Protein 2ZO4 (pdb70)

Sequence (301 aa):
ALLPGLYLLPVPIPYPLKTVNLYLLQGAGEVALVDTALGTRAARGALELHLAELGLCFQDVKTILLTHHHPDHYGLSGFFEGLGARVFLHEEEFARGHRFWREPEAFAEASWRLFLDHGTPEETVEKTRERVHPPQNPLPLRDGEALEVAGKRLRVLWTPGHADGHAAFYLEEEGVLLAGDALLEKVSPNVGLWAYTRENPLKDFLRSLDRLADLGARVAYAGHFGPIADVRQRAEELKAHHQARLEALLALLDGPKTAWELSLHLFPRRFAFAETLAHLEYLREEGAVGRGGPPYRYFRR

Foldseek 3Di:
DVDVQKDWQWFADPDPLGIWTKIWGAAPQAIAIEFDAWADPRRVVSVQVVQVVVPHGLLRHAEYEYQALPRGGQHCVQVSVVSHHAAAFAPQCVQFSLCCLVPVPPCPVVQVVVCVLLPNDDDPVVVSSVTHRHHDDHDHDDAQDWDCGRNFIWGWHQQFFLHRRGTWTARLVQLEIAREQLFDDPDHRFRFDGSRGDQQSNVSSLVSLVVQLPSSRQKYDYTGDDIGRRSNVRSVVVNVVLVVLLVVLQVVQPDWHGLQVSLCVSPCHSSSSRRSVSSQSNCVVVVQWDWDDRSTTIHGD

Secondary structure (DSSP, 8-state):
--BTTEEEEEEE-SSTT-EEEEEEEEETTEEEEE----SSHHHHHHHHHHHHHTT--GGG--EEEES--SHHHHTTHHHHHHTTPEEEEEGGGTTTHHHHHH-TTTSHHHHHHHHHHTT----HHHHHHTT----SSPEEE-TT-EEEETTEEEEEEE--SSSTT-EEEEETTTTEEEEETS--SSSPPP----TTS-S-HHHHHHHHHHHHHTS--SEEEESSSS-BS-HHHHHHHHHHHHHHHHHHHHHH-SS-B-HHHHHHHH---HHHHHHHHHHHHHHHHTTSEEEETTTTEEEE-

Radius of gyration: 19.29 Å; Cα contacts (8 Å, |Δi|>4): 653; chains: 1; bounding box: 34×42×62 Å

Nearest PDB structures (foldseek):
  2zo4-assembly1_A  TM=1.003E+00  e=1.487E-66  Thermus thermophilus HB8
  5u8o-assembly1_B  TM=8.606E-01  e=2.032E-25  Burkholderia multivorans ATCC 17616
  5i0p-assembly2_B  TM=8.557E-01  e=6.310E-25  Burkholderia ambifaria MC40-6
  5i0p-assembly1_A  TM=8.520E-01  e=9.025E-25  Burkholderia ambifaria MC40-6
  7tza-assembly1_A  TM=6.464E-01  e=2.482E-14  Pseudomonas aeruginosa UCBPP-PA14

InterPro domains:
  IPR001279 Metallo-beta-lactamase [PF00753] (21-233)
  IPR001279 Metallo-beta-lactamase [SM00849] (21-233)
  IPR036388 Winged helix-like DNA-binding domain superfamily [G3DSA:1.10.10.10] (262-317)
  IPR036866 Ribonuclease Z/Hydroxyacylglutathione hydrolase-like [G3DSA:3.60.15.10] (1-261)
  IPR036866 Ribonuclease Z/Hydroxyacylglutathione hydrolase-like [SSF56281] (4-307)
  IPR048933 Metallo-beta-lactamase-like, C-terminal domain [PF21221] (255-307)
  IPR050662 Secondary metabolite biosynthesis-associated thioesterase [PTHR23131] (9-307)

Solvent-accessible surface area: 12965 Å² total; per-residue (Å²): 102,50,40,118,14,0,56,74,3,53,0,62,8,68,40,119,43,144,55,0,11,0,9,0,0,64,24,90,88,83,16,0,0,2,3,0,0,0,16,28,94,68,0,67,26,21,0,96,132,46,0,60,151,49,63,22,73,27,99,58,3,114,29,0,0,0,1,0,3,30,22,14,0,0,0,0,0,12,51,0,30,68,61,48,7,152,1,35,0,3,76,44,0,58,73,68,0,15,95,26,21,93,82,76,91,37,33,30,80,52,15,115,45,41,42,59,52,3,29,38,85,226,144,108,47,60,48,13,56,82,52,11,66,30,0,103,116,13,75,76,1,164,62,36,55,34,21,117,8,3,68,28,132,0,64,0,6,68,1,13,5,14,6,5,0,0,0,0,0,16,0,88,173,63,4,6,0,1,0,4,4,2,0,8,76,62,78,20,3,30,0,2,24,56,33,20,22,63,98,23,2,0,117,24,2,16,180,7,0,52,83,1,4,100,46,59,18,191,28,0,28,1,1,9,91,22,85,8,87,74,2,125,102,33,0,86,75,0,44,64,70,0,94,56,26,5,112,46,0,46,68,35,4,115,24,79,40,14,0,60,59,2,4,98,116,14,67,159,93,47,99,20,3,0,5,0,1,0,0,0,28,30,5,86,113,107,34,35,0,3,80,35,60,81,100,40,107,0,72,114,181

CATH classification: 3.60.15.10 (+1 more: 1.10.10.10)

B-factor: mean 17.94, std 6.84, range [5.62, 58.19]

Structure (mmCIF, N/CA/C/O backbone):
data_2ZO4
#
_entry.id   2ZO4
#
_cell.length_a   55.286
_cell.length_b   62.885
_cell.length_c   87.425
_cell.angle_alpha   90.00
_cell.angle_beta   90.00
_cell.angle_gamma   90.00
#
_symmetry.space_group_name_H-M   'P 21 21 21'
#
loop_
_entity.id
_entity.type
_entity.pdbx_description
1 polymer 'Metallo-beta-lactamase family protein'
2 non-polymer 'ZINC ION'
3 water water
#
loop_
_atom_site.group_PDB
_atom_site.id
_atom_site.type_symbol
_atom_site.label_atom_id
_atom_site.label_alt_id
_atom_site.label_comp_id
_atom_site.label_asym_id
_atom_site.label_entity_id
_atom_site.label_seq_id
_atom_site.pdbx_PDB_ins_code
_atom_site.Cartn_x
_atom_site.Cartn_y
_atom_site.Cartn_z
_atom_site.occupancy
_atom_site.B_iso_or_equiv
_atom_site.auth_seq_id
_atom_site.auth_comp_id
_atom_site.auth_asym_id
_atom_site.auth_atom_id
_atom_site.pdbx_PDB_model_num
ATOM 1 N N . ALA A 1 3 ? -35.818 15.074 -20.103 1.00 19.42 3 ALA A N 1
ATOM 2 C CA . ALA A 1 3 ? -34.389 15.072 -20.534 1.00 19.26 3 ALA A CA 1
ATOM 3 C C . ALA A 1 3 ? -33.529 16.014 -19.689 1.00 19.21 3 ALA A C 1
ATOM 4 O O . ALA A 1 3 ? -33.655 17.239 -19.775 1.00 19.38 3 ALA A O 1
ATOM 6 N N . LEU A 1 4 ? -32.656 15.427 -18.873 1.00 18.61 4 LEU A N 1
ATOM 7 C CA . LEU A 1 4 ? -31.750 16.183 -18.012 1.00 18.11 4 LEU A CA 1
ATOM 8 C C . LEU A 1 4 ? -30.606 16.769 -18.836 1.00 17.81 4 LEU A C 1
ATOM 9 O O . LEU A 1 4 ? -30.156 17.890 -18.592 1.00 17.68 4 LEU A O 1
ATOM 14 N N . LEU A 1 5 ? -30.139 15.978 -19.797 1.00 17.33 5 LEU A N 1
ATOM 15 C CA . LEU A 1 5 ? -29.247 16.419 -20.862 1.00 17.21 5 LEU A CA 1
ATOM 16 C C . LEU A 1 5 ? -29.762 15.691 -22.099 1.00 17.11 5 LEU A C 1
ATOM 17 O O . LEU A 1 5 ? -30.505 14.718 -21.957 1.00 17.49 5 LEU A O 1
ATOM 22 N N . PRO A 1 6 ? -29.386 16.146 -23.313 1.00 17.13 6 PRO A N 1
ATOM 23 C CA . PRO A 1 6 ? -29.784 15.343 -24.471 1.00 16.89 6 PRO A CA 1
ATOM 24 C C . PRO A 1 6 ? -29.256 13.918 -24.323 1.00 16.82 6 PRO A C 1
ATOM 25 O O . PRO A 1 6 ? -28.062 13.722 -24.090 1.00 16.84 6 PRO A O 1
ATOM 29 N N . GLY A 1 7 ? -30.151 12.939 -24.418 1.00 16.73 7 GLY A N 1
ATOM 30 C CA . GLY A 1 7 ? -29.781 11.536 -24.247 1.00 16.50 7 GLY A CA 1
ATOM 31 C C . GLY A 1 7 ? -29.535 11.099 -22.810 1.00 16.39 7 GLY A C 1
ATOM 32 O O . GLY A 1 7 ? -28.896 10.073 -22.582 1.00 16.39 7 GLY A O 1
ATOM 33 N N . LEU A 1 8 ? -30.028 11.877 -21.845 1.00 16.28 8 LEU A N 1
ATOM 34 C CA . LEU A 1 8 ? -30.007 11.493 -20.429 1.00 16.12 8 LEU A CA 1
ATOM 35 C C . LEU A 1 8 ? -31.363 11.784 -19.791 1.00 16.16 8 LEU A C 1
ATOM 36 O O . LEU A 1 8 ? -31.786 12.941 -19.724 1.00 16.12 8 LEU A O 1
ATOM 41 N N . TYR A 1 9 ? -32.029 10.730 -19.319 1.00 16.06 9 TYR A N 1
ATOM 42 C CA . TYR A 1 9 ? -33.404 10.823 -18.820 1.00 16.10 9 TYR A CA 1
ATOM 43 C C . TYR A 1 9 ? -33.553 10.291 -17.398 1.00 16.14 9 TYR A C 1
ATOM 44 O O . TYR A 1 9 ? -32.969 9.265 -17.047 1.00 16.03 9 TYR A O 1
ATOM 53 N N . LEU A 1 10 ? -34.347 10.995 -16.594 1.00 16.18 10 LEU A N 1
ATOM 54 C CA . LEU A 1 10 ? -34.730 10.535 -15.262 1.00 16.36 10 LEU A CA 1
ATOM 55 C C . LEU A 1 10 ? -35.908 9.561 -15.352 1.00 16.36 10 LEU A C 1
ATOM 56 O O . LEU A 1 10 ? -36.938 9.877 -15.952 1.00 16.22 10 LEU A O 1
ATOM 61 N N . LEU A 1 11 ? -35.741 8.384 -14.749 1.00 16.21 11 LEU A N 1
ATOM 62 C CA . LEU A 1 11 ? -36.759 7.328 -14.754 1.00 16.24 11 LEU A CA 1
ATOM 63 C C . LEU A 1 11 ? -37.151 6.944 -13.322 1.00 16.34 11 LEU A C 1
ATOM 64 O O . LEU A 1 11 ? -36.513 6.076 -12.715 1.00 16.33 11 LEU A O 1
ATOM 69 N N . PRO A 1 12 ? -38.182 7.610 -12.765 1.00 16.37 12 PRO A N 1
ATOM 70 C CA . PRO A 1 12 ? -38.671 7.287 -11.422 1.00 16.50 12 PRO A CA 1
ATOM 71 C C . PRO A 1 12 ? -39.476 5.983 -11.400 1.00 16.69 12 PRO A C 1
ATOM 72 O O . PRO A 1 12 ? -40.396 5.809 -12.195 1.00 16.42 12 PRO A O 1
ATOM 76 N N . VAL A 1 13 ? -39.119 5.076 -10.497 1.00 17.03 13 VAL A N 1
ATOM 77 C CA . VAL A 1 13 ? -39.745 3.753 -10.432 1.00 17.61 13 VAL A CA 1
ATOM 78 C C . VAL A 1 13 ? -40.207 3.452 -9.003 1.00 18.00 13 VAL A C 1
ATOM 79 O O . VAL A 1 13 ? -39.443 3.654 -8.060 1.00 18.02 13 VAL A O 1
ATOM 83 N N . PRO A 1 14 ? -41.465 2.983 -8.834 1.00 18.68 14 PRO A N 1
ATOM 84 C CA . PRO A 1 14 ? -41.981 2.642 -7.499 1.00 19.01 14 PRO A CA 1
ATOM 85 C C . PRO A 1 14 ? -41.288 1.428 -6.882 1.00 19.33 14 PRO A C 1
ATOM 86 O O . PRO A 1 14 ? -41.008 0.452 -7.574 1.00 19.03 14 PRO A O 1
ATOM 90 N N . ILE A 1 15 ? -41.008 1.515 -5.584 1.00 19.87 15 ILE A N 1
ATOM 91 C CA . ILE A 1 15 ? -40.355 0.437 -4.839 1.00 20.61 15 ILE A CA 1
ATOM 92 C C . ILE A 1 15 ? -41.095 0.154 -3.523 1.00 21.37 15 ILE A C 1
ATOM 93 O O . ILE A 1 15 ? -41.598 1.081 -2.880 1.00 21.50 15 ILE A O 1
ATOM 98 N N . PRO A 1 16 ? -41.174 -1.130 -3.124 1.00 22.16 16 PRO A N 1
ATOM 99 C CA . PRO A 1 16 ? -41.939 -1.504 -1.933 1.00 22.74 16 PRO A CA 1
ATOM 100 C C . PRO A 1 16 ? -41.182 -1.263 -0.620 1.00 23.30 16 PRO A C 1
ATOM 101 O O . PRO A 1 16 ? -41.260 -2.084 0.299 1.00 23.74 16 PRO A O 1
ATOM 105 N N . TYR A 1 17 ? -40.471 -0.138 -0.543 1.00 23.60 17 TYR A N 1
ATOM 106 C CA . TYR A 1 17 ? -39.681 0.233 0.632 1.00 23.95 17 TYR A CA 1
ATOM 107 C C . TYR A 1 17 ? -39.993 1.676 1.046 1.00 23.74 17 TYR A C 1
ATOM 108 O O . TYR A 1 17 ? -40.510 2.446 0.235 1.00 23.80 17 TYR A O 1
ATOM 117 N N . PRO A 1 18 ? -39.715 2.038 2.318 1.00 23.65 18 PRO A N 1
ATOM 118 C CA . PRO A 1 18 ? -40.029 3.383 2.837 1.00 23.44 18 PRO A CA 1
ATOM 119 C C . PRO A 1 18 ? -39.582 4.562 1.957 1.00 23.20 18 PRO A C 1
ATOM 120 O O . PRO A 1 18 ? -40.187 5.631 2.030 1.00 23.13 18 PRO A O 1
ATOM 124 N N . LEU A 1 19 ? -38.548 4.370 1.135 1.00 22.96 19 LEU A N 1
ATOM 125 C CA . LEU A 1 19 ? -38.108 5.405 0.186 1.00 22.71 19 LEU A CA 1
ATOM 126 C C . LEU A 1 19 ? -39.126 5.629 -0.941 1.00 22.42 19 LEU A C 1
ATOM 127 O O . LEU A 1 19 ? -39.167 6.707 -1.539 1.00 22.48 19 LEU A O 1
ATOM 129 N N . LYS A 1 20 ? -39.918 4.591 -1.226 1.00 21.96 20 LYS A N 1
ATOM 130 C CA . LYS A 1 20 ? -41.090 4.635 -2.128 1.00 21.47 20 LYS A CA 1
ATOM 131 C C . LYS A 1 20 ? -40.789 4.715 -3.624 1.00 20.76 20 LYS A C 1
ATOM 132 O O . LYS A 1 20 ? -41.515 4.131 -4.437 1.00 20.82 20 LYS A O 1
ATOM 138 N N . THR A 1 21 ? -39.730 5.441 -3.981 1.00 19.69 21 THR A N 1
ATOM 139 C CA . THR A 1 21 ? -39.369 5.664 -5.379 1.00 18.55 21 THR A CA 1
ATOM 140 C C . THR A 1 21 ? -37.854 5.661 -5.562 1.00 17.53 21 THR A C 1
ATOM 141 O O . THR A 1 21 ? -37.125 6.329 -4.824 1.00 17.41 21 THR A O 1
ATOM 145 N N . VAL A 1 22 ? -37.394 4.900 -6.551 1.00 16.42 22 VAL A N 1
ATOM 146 C CA . VAL A 1 22 ? -35.992 4.909 -6.947 1.00 15.25 22 VAL A CA 1
ATOM 147 C C . VAL A 1 22 ? -35.838 5.658 -8.271 1.00 14.49 22 VAL A C 1
ATOM 148 O O . VAL A 1 22 ? -36.708 5.577 -9.142 1.00 14.33 22 VAL A O 1
ATOM 152 N N . ASN A 1 23 ? -34.741 6.404 -8.393 1.00 13.53 23 ASN A N 1
ATOM 153 C CA . ASN A 1 23 ? -34.400 7.113 -9.624 1.00 12.55 23 ASN A CA 1
ATOM 154 C C . ASN A 1 23 ? -33.376 6.350 -10.455 1.00 12.34 23 ASN A C 1
ATOM 155 O O . ASN A 1 23 ? -32.225 6.165 -10.033 1.00 12.03 23 ASN A O 1
ATOM 160 N N . LEU A 1 24 ? -33.808 5.907 -11.629 1.00 11.89 24 LEU A N 1
ATOM 161 C CA . LEU A 1 24 ? -32.921 5.304 -12.614 1.00 11.69 24 LEU A CA 1
ATOM 162 C C . LEU A 1 24 ? -32.592 6.348 -13.671 1.00 11.66 24 LEU A C 1
ATOM 163 O O . LEU A 1 24 ? -33.327 7.329 -13.835 1.00 11.37 24 LEU A O 1
ATOM 168 N N . TYR A 1 25 ? -31.488 6.141 -14.381 1.00 11.62 25 TYR A N 1
ATOM 169 C CA . TYR A 1 25 ? -31.055 7.082 -15.410 1.00 11.76 25 TYR A CA 1
ATOM 170 C C . TYR A 1 25 ? -30.743 6.364 -16.717 1.00 12.16 25 TYR A C 1
ATOM 171 O O . TYR A 1 25 ? -29.903 5.462 -16.758 1.00 12.22 25 TYR A O 1
ATOM 180 N N . LEU A 1 26 ? -31.452 6.764 -17.770 1.00 12.55 26 LEU A N 1
ATOM 181 C CA . LEU A 1 26 ? -31.325 6.169 -19.097 1.00 12.80 26 LEU A CA 1
ATOM 182 C C . LEU A 1 26 ? -30.417 7.041 -19.964 1.00 13.23 26 LEU A C 1
ATOM 183 O O . LEU A 1 26 ? -30.633 8.251 -20.089 1.00 13.24 26 LEU A O 1
ATOM 188 N N . LEU A 1 27 ? -29.394 6.419 -20.540 1.00 13.49 27 LEU A N 1
ATOM 189 C CA . LEU A 1 27 ? -28.492 7.102 -21.461 1.00 14.29 27 LEU A CA 1
ATOM 190 C C . LEU A 1 27 ? -28.666 6.523 -22.854 1.00 14.47 27 LEU A C 1
ATOM 191 O O . LEU A 1 27 ? -28.566 5.316 -23.042 1.00 14.77 27 LEU A O 1
ATOM 196 N N . GLN A 1 28 ? -28.951 7.388 -23.821 1.00 14.88 28 GLN A N 1
ATOM 197 C CA . GLN A 1 28 ? -29.077 6.975 -25.217 1.00 15.44 28 GLN A CA 1
ATOM 198 C C . GLN A 1 28 ? -28.226 7.888 -26.102 1.00 15.82 28 GLN A C 1
ATOM 199 O O . GLN A 1 28 ? -28.218 9.101 -25.922 1.00 15.97 28 GLN A O 1
ATOM 205 N N . GLY A 1 29 ? -27.510 7.295 -27.049 1.00 16.34 29 GLY A N 1
ATOM 206 C CA . GLY A 1 29 ? -26.665 8.051 -27.966 1.00 17.16 29 GLY A CA 1
ATOM 207 C C . GLY A 1 29 ? -25.627 7.169 -28.627 1.00 17.65 29 GLY A C 1
ATOM 208 O O . GLY A 1 29 ? -25.287 6.102 -28.107 1.00 17.62 29 GLY A O 1
ATOM 209 N N . ALA A 1 30 ? -25.129 7.621 -29.778 1.00 18.13 30 ALA A N 1
ATOM 210 C CA . ALA A 1 30 ? -24.130 6.893 -30.566 1.00 18.59 30 ALA A CA 1
ATOM 211 C C . ALA A 1 30 ? -24.530 5.437 -30.833 1.00 18.78 30 ALA A C 1
ATOM 212 O O . ALA A 1 30 ? -23.676 4.556 -30.922 1.00 19.03 30 ALA A O 1
ATOM 214 N N . GLY A 1 31 ? -25.833 5.200 -30.957 1.00 18.99 31 GLY A N 1
ATOM 215 C CA . GLY A 1 31 ? -26.363 3.868 -31.236 1.00 19.37 31 GLY A CA 1
ATOM 216 C C . GLY A 1 31 ? -26.443 2.958 -30.022 1.00 19.52 31 GLY A C 1
ATOM 217 O O . GLY A 1 31 ? -26.835 1.793 -30.144 1.00 19.60 31 GLY A O 1
ATOM 218 N N . GLU A 1 32 ? -26.082 3.493 -28.854 1.00 19.29 32 GLU A N 1
ATOM 219 C CA . GLU A 1 32 ? -26.054 2.731 -27.604 1.00 19.24 32 GLU A CA 1
ATOM 220 C C . GLU A 1 32 ? -27.162 3.159 -26.655 1.00 18.13 32 GLU A C 1
ATOM 221 O O . GLU A 1 32 ? -27.565 4.325 -26.645 1.00 17.94 32 GLU A O 1
ATOM 227 N N . VAL A 1 33 ? -27.639 2.205 -25.856 1.00 16.97 33 VAL A N 1
ATOM 228 C CA . VAL A 1 33 ? -28.572 2.474 -24.767 1.00 15.94 33 VAL A CA 1
ATOM 229 C C . VAL A 1 33 ? -28.038 1.842 -23.474 1.00 15.38 33 VAL A C 1
ATOM 230 O O . VAL A 1 33 ? -27.653 0.665 -23.455 1.00 15.12 33 VAL A O 1
ATOM 234 N N . ALA A 1 34 ? -28.024 2.629 -22.403 1.00 14.46 34 ALA A N 1
ATOM 235 C CA . ALA A 1 34 ? -27.549 2.166 -21.104 1.00 14.03 34 ALA A CA 1
ATOM 236 C C . ALA A 1 34 ? -28.478 2.601 -19.984 1.00 13.48 34 ALA A C 1
ATOM 237 O O . ALA A 1 34 ? -29.104 3.655 -20.064 1.00 13.59 34 ALA A O 1
ATOM 239 N N . LEU A 1 35 ? -28.563 1.775 -18.947 1.00 13.12 35 LEU A N 1
ATOM 240 C CA . LEU A 1 35 ? -29.271 2.135 -17.724 1.00 12.72 35 LEU A CA 1
ATOM 241 C C . LEU A 1 35 ? -28.323 2.251 -16.537 1.00 12.28 35 LEU A C 1
ATOM 242 O O . LEU A 1 35 ? -27.474 1.380 -16.321 1.00 12.08 35 LEU A O 1
ATOM 247 N N . VAL A 1 36 ? -28.470 3.341 -15.787 1.00 11.47 36 VAL A N 1
ATOM 248 C CA . VAL A 1 36 ? -27.846 3.472 -14.481 1.00 11.25 36 VAL A CA 1
ATOM 249 C C . VAL A 1 36 ? -28.893 3.023 -13.458 1.00 11.09 36 VAL A C 1
ATOM 250 O O . VAL A 1 36 ? -29.913 3.696 -13.269 1.00 10.32 36 VAL A O 1
ATOM 254 N N . ASP A 1 37 ? -28.631 1.871 -12.833 1.00 11.02 37 ASP A N 1
ATOM 255 C CA . ASP A 1 37 ? -29.548 1.201 -11.892 1.00 11.17 37 ASP A CA 1
ATOM 256 C C . ASP A 1 37 ? -30.806 0.634 -12.576 1.00 11.38 37 ASP A C 1
ATOM 257 O O . ASP A 1 37 ? -31.129 1.015 -13.704 1.00 11.10 37 ASP A O 1
ATOM 262 N N . THR A 1 38 ? -31.490 -0.296 -11.905 1.00 11.40 38 THR A N 1
ATOM 263 C CA . THR A 1 38 ? -32.451 -1.177 -12.589 1.00 11.84 38 THR A CA 1
ATOM 264 C C . THR A 1 38 ? -33.762 -1.455 -11.852 1.00 12.24 38 THR A C 1
ATOM 265 O O . THR A 1 38 ? -34.585 -2.223 -12.349 1.00 12.59 38 THR A O 1
ATOM 269 N N . ALA A 1 39 ? -33.956 -0.843 -10.685 1.00 12.57 39 ALA A N 1
ATOM 270 C CA . ALA A 1 39 ? -35.065 -1.195 -9.789 1.00 13.06 39 ALA A CA 1
ATOM 271 C C . ALA A 1 39 ? -35.042 -2.689 -9.443 1.00 13.45 39 ALA A C 1
ATOM 272 O O . ALA A 1 39 ? -33.968 -3.268 -9.263 1.00 13.38 39 ALA A O 1
ATOM 274 N N . LEU A 1 40 ? -36.213 -3.316 -9.364 1.00 13.80 40 LEU A N 1
ATOM 275 C CA . LEU A 1 40 ? -36.308 -4.703 -8.890 1.00 14.35 40 LEU A CA 1
ATOM 276 C C . LEU A 1 40 ? -37.561 -5.413 -9.404 1.00 14.69 40 LEU A C 1
ATOM 277 O O . LEU A 1 40 ? -38.432 -4.791 -10.017 1.00 14.62 40 LEU A O 1
ATOM 282 N N . GLY A 1 41 ? -37.639 -6.716 -9.133 1.00 15.19 41 GLY A N 1
ATOM 283 C CA . GLY A 1 41 ? -38.666 -7.579 -9.708 1.00 15.68 41 GLY A CA 1
ATOM 284 C C . GLY A 1 41 ? -39.990 -7.578 -8.977 1.00 16.14 41 GLY A C 1
ATOM 285 O O . GLY A 1 41 ? -40.332 -8.544 -8.297 1.00 16.47 41 GLY A O 1
ATOM 286 N N . THR A 1 42 ? -40.725 -6.479 -9.099 1.00 16.58 42 THR A N 1
ATOM 287 C CA . THR A 1 42 ? -42.137 -6.451 -8.732 1.00 16.89 42 THR A CA 1
ATOM 288 C C . THR A 1 42 ? -42.892 -6.136 -10.009 1.00 17.09 42 THR A C 1
ATOM 289 O O . THR A 1 42 ? -42.302 -5.616 -10.955 1.00 17.14 42 THR A O 1
ATOM 293 N N . ARG A 1 43 ? -44.186 -6.444 -10.036 1.00 17.31 43 ARG A N 1
ATOM 294 C CA . ARG A 1 43 ? -45.029 -6.121 -11.185 1.00 17.58 43 ARG A CA 1
ATOM 295 C C . ARG A 1 43 ? -45.099 -4.607 -11.414 1.00 17.71 43 ARG A C 1
ATOM 296 O O . ARG A 1 43 ? -45.004 -4.137 -12.555 1.00 17.82 43 ARG A O 1
ATOM 298 N N . ALA A 1 44 ? -45.242 -3.854 -10.326 1.00 17.72 44 ALA A N 1
ATOM 299 C CA . ALA A 1 44 ? -45.326 -2.396 -10.389 1.00 17.87 44 ALA A CA 1
ATOM 300 C C . ALA A 1 44 ? -44.025 -1.740 -10.862 1.00 18.05 44 ALA A C 1
ATOM 301 O O . ALA A 1 44 ? -44.060 -0.772 -11.617 1.00 18.20 44 ALA A O 1
ATOM 303 N N . ALA A 1 45 ? -42.885 -2.263 -10.414 1.00 18.30 45 ALA A N 1
ATOM 304 C CA . ALA A 1 45 ? -41.584 -1.727 -10.820 1.00 18.38 45 ALA A CA 1
ATOM 305 C C . ALA A 1 45 ? -41.240 -2.078 -12.268 1.00 18.36 45 ALA A C 1
ATOM 306 O O . ALA A 1 45 ? -40.824 -1.209 -13.035 1.00 18.27 45 ALA A O 1
ATOM 308 N N . ARG A 1 46 ? -41.415 -3.349 -12.634 1.00 18.57 46 ARG A N 1
ATOM 309 C CA . ARG A 1 46 ? -41.202 -3.809 -14.014 1.00 18.74 46 ARG A CA 1
ATOM 310 C C . ARG A 1 46 ? -42.091 -3.059 -15.000 1.00 18.44 46 ARG A C 1
ATOM 311 O O . ARG A 1 46 ? -41.638 -2.660 -16.074 1.00 18.49 46 ARG A O 1
ATOM 319 N N . GLY A 1 47 ? -43.355 -2.878 -14.619 1.00 18.18 47 GLY A N 1
ATOM 320 C CA . GLY A 1 47 ? -44.353 -2.217 -15.455 1.00 17.89 47 GLY A CA 1
ATOM 321 C C . GLY A 1 47 ? -44.021 -0.764 -15.709 1.00 17.73 47 GLY A C 1
ATOM 322 O O . GLY A 1 47 ? -44.092 -0.298 -16.847 1.00 17.81 47 GLY A O 1
ATOM 323 N N . ALA A 1 48 ? -43.650 -0.056 -14.644 1.00 17.43 48 ALA A N 1
ATOM 324 C CA . ALA A 1 48 ? -43.237 1.342 -14.730 1.00 17.20 48 ALA A CA 1
ATOM 325 C C . ALA A 1 48 ? -42.009 1.535 -15.623 1.00 17.05 48 ALA A C 1
ATOM 326 O O . ALA A 1 48 ? -41.961 2.472 -16.427 1.00 16.77 48 ALA A O 1
ATOM 328 N N . LEU A 1 49 ? -41.022 0.648 -15.478 1.00 16.83 49 LEU A N 1
ATOM 329 C CA . LEU A 1 49 ? -39.799 0.727 -16.270 1.00 16.80 49 LEU A CA 1
ATOM 330 C C . LEU A 1 49 ? -40.094 0.475 -17.750 1.00 16.99 49 LEU A C 1
ATOM 331 O O . LEU A 1 49 ? -39.596 1.197 -18.625 1.00 16.69 49 LEU A O 1
ATOM 336 N N . GLU A 1 50 ? -40.916 -0.540 -18.014 1.00 17.06 50 GLU A N 1
ATOM 337 C CA . GLU A 1 50 ? -41.357 -0.859 -19.367 1.00 17.48 50 GLU A CA 1
ATOM 338 C C . GLU A 1 50 ? -42.031 0.340 -20.025 1.00 17.18 50 GLU A C 1
ATOM 339 O O . GLU A 1 50 ? -41.736 0.659 -21.173 1.00 17.09 50 GLU A O 1
ATOM 345 N N . LEU A 1 51 ? -42.926 1.000 -19.290 1.00 17.18 51 LEU A N 1
ATOM 346 C CA . LEU A 1 51 ? -43.635 2.174 -19.806 1.00 17.00 51 LEU A CA 1
ATOM 347 C C . LEU A 1 51 ? -42.689 3.336 -20.100 1.00 16.79 51 LEU A C 1
ATOM 348 O O . LEU A 1 51 ? -42.822 4.005 -21.129 1.00 16.74 51 LEU A O 1
ATOM 353 N N . HIS A 1 52 ? -41.734 3.566 -19.199 1.00 16.68 52 HIS A N 1
ATOM 354 C CA . HIS A 1 52 ? -40.689 4.574 -19.410 1.00 16.63 52 HIS A CA 1
ATOM 355 C C . HIS A 1 52 ? -39.925 4.325 -20.703 1.00 16.34 52 HIS A C 1
ATOM 356 O O . HIS A 1 52 ? -39.765 5.231 -21.523 1.00 15.91 52 HIS A O 1
ATOM 363 N N . LEU A 1 53 ? -39.456 3.089 -20.867 1.00 16.08 53 LEU A N 1
ATOM 364 C CA . LEU A 1 53 ? -38.722 2.677 -22.052 1.00 16.14 53 LEU A CA 1
ATOM 365 C C . LEU A 1 53 ? -39.565 2.821 -23.313 1.00 16.47 53 LEU A C 1
ATOM 366 O O . LEU A 1 53 ? -39.066 3.296 -24.337 1.00 16.45 53 LEU A O 1
ATOM 371 N N . ALA A 1 54 ? -40.836 2.419 -23.228 1.00 16.83 54 ALA A N 1
ATOM 372 C CA . ALA A 1 54 ? -41.794 2.547 -24.334 1.00 17.38 54 ALA A CA 1
ATOM 373 C C . ALA A 1 54 ? -41.973 3.994 -24.795 1.00 17.89 54 ALA A C 1
ATOM 374 O O . ALA A 1 54 ? -42.119 4.251 -25.989 1.00 18.00 54 ALA A O 1
ATOM 376 N N . GLU A 1 55 ? -41.960 4.927 -23.843 1.00 18.60 55 GLU A N 1
ATOM 377 C CA . GLU A 1 55 ? -42.110 6.355 -24.133 1.00 19.58 55 GLU A CA 1
ATOM 378 C C . GLU A 1 55 ? -40.955 6.875 -24.988 1.00 19.53 55 GLU A C 1
ATOM 379 O O . GLU A 1 55 ? -41.134 7.792 -25.794 1.00 19.52 55 GLU A O 1
ATOM 385 N N . LEU A 1 56 ? -39.780 6.277 -24.800 1.00 19.74 56 LEU A N 1
ATOM 386 C CA . LEU A 1 56 ? -38.587 6.607 -25.570 1.00 19.87 56 LEU A CA 1
ATOM 387 C C . LEU A 1 56 ? -38.466 5.767 -26.841 1.00 19.70 56 LEU A C 1
ATOM 388 O O . LEU A 1 56 ? -37.553 5.983 -27.641 1.00 19.91 56 LEU A O 1
ATOM 393 N N . GLY A 1 57 ? -39.382 4.813 -27.016 1.00 19.31 57 GLY A N 1
ATOM 394 C CA . GLY A 1 57 ? -39.384 3.922 -28.177 1.00 18.95 57 GLY A CA 1
ATOM 395 C C . GLY A 1 57 ? -38.496 2.704 -28.004 1.00 18.72 57 GLY A C 1
ATOM 396 O O . GLY A 1 57 ? -37.952 2.179 -28.978 1.00 18.72 57 GLY A O 1
ATOM 397 N N . LEU A 1 58 ? -38.364 2.244 -26.762 1.00 18.49 58 LEU A N 1
ATOM 398 C CA . LEU A 1 58 ? -37.417 1.184 -26.421 1.00 18.33 58 LEU A CA 1
ATOM 399 C C . LEU A 1 58 ? -38.074 0.003 -25.705 1.00 18.39 58 LEU A C 1
ATOM 400 O O . LEU A 1 58 ? -39.129 0.142 -25.071 1.00 18.06 58 LEU A O 1
ATOM 405 N N . CYS A 1 59 ? -37.437 -1.158 -25.833 1.00 18.37 59 CYS A N 1
ATOM 406 C CA . CYS A 1 59 ? -37.829 -2.375 -25.130 1.00 18.76 59 CYS A CA 1
ATOM 407 C C . CYS A 1 59 ? -36.746 -2.694 -24.110 1.00 17.92 59 CYS A C 1
ATOM 408 O O . CYS A 1 59 ? -35.646 -2.148 -24.192 1.00 17.75 59 CYS A O 1
ATOM 411 N N . PHE A 1 60 ? -37.051 -3.580 -23.163 1.00 17.46 60 PHE A N 1
ATOM 412 C CA . PHE A 1 60 ? -36.051 -4.099 -22.223 1.00 16.89 60 PHE A CA 1
ATOM 413 C C . PHE A 1 60 ? -34.812 -4.602 -22.960 1.00 16.54 60 PHE A C 1
ATOM 414 O O . PHE A 1 60 ? -33.685 -4.391 -22.512 1.00 16.45 60 PHE A O 1
ATOM 422 N N . GLN A 1 61 ? -35.037 -5.262 -24.097 1.00 16.10 61 GLN A N 1
ATOM 423 C CA . GLN A 1 61 ? -33.967 -5.897 -24.871 1.00 15.70 61 GLN A CA 1
ATOM 424 C C . GLN A 1 61 ? -33.014 -4.896 -25.533 1.00 15.31 61 GLN A C 1
ATOM 425 O O . GLN A 1 61 ? -31.913 -5.270 -25.944 1.00 14.77 61 GLN A O 1
ATOM 431 N N . ASP A 1 62 ? -33.440 -3.635 -25.627 1.00 14.89 62 ASP A N 1
ATOM 432 C CA . ASP A 1 62 ? -32.609 -2.565 -26.199 1.00 14.79 62 ASP A CA 1
ATOM 433 C C . ASP A 1 62 ? -31.501 -2.089 -25.257 1.00 14.57 62 ASP A C 1
ATOM 434 O O . ASP A 1 62 ? -30.500 -1.525 -25.705 1.00 14.53 62 ASP A O 1
ATOM 439 N N . VAL A 1 63 ? -31.679 -2.314 -23.958 1.00 14.36 63 VAL A N 1
ATOM 440 C CA . VAL A 1 63 ? -30.704 -1.858 -22.965 1.00 14.16 63 VAL A CA 1
ATOM 441 C C . VAL A 1 63 ? -29.529 -2.833 -22.892 1.00 14.10 63 VAL A C 1
ATOM 442 O O . VAL A 1 63 ? -29.635 -3.906 -22.298 1.00 14.43 63 VAL A O 1
ATOM 446 N N . LYS A 1 64 ? -28.410 -2.446 -23.491 1.00 14.00 64 LYS A N 1
ATOM 447 C CA . LYS A 1 64 ? -27.265 -3.345 -23.635 1.00 14.09 64 LYS A CA 1
ATOM 448 C C . LYS A 1 64 ? -26.164 -3.138 -22.592 1.00 13.64 64 LYS A C 1
ATOM 449 O O . LYS A 1 64 ? -25.275 -3.979 -22.459 1.00 13.62 64 LYS A O 1
ATOM 455 N N . THR A 1 65 ? -26.221 -2.024 -21.862 1.00 12.93 65 THR A N 1
ATOM 456 C CA . THR A 1 65 ? -25.248 -1.748 -20.796 1.00 12.49 65 THR A CA 1
ATOM 457 C C . THR A 1 65 ? -25.966 -1.383 -19.503 1.00 11.72 65 THR A C 1
ATOM 458 O O . THR A 1 65 ? -26.873 -0.543 -19.500 1.00 11.86 65 THR A O 1
ATOM 462 N N . ILE A 1 66 ? -25.563 -2.032 -18.414 1.00 10.75 66 ILE A N 1
ATOM 463 C CA . ILE A 1 66 ? -26.086 -1.725 -17.092 1.00 9.86 66 ILE A CA 1
ATOM 464 C C . ILE A 1 66 ? -24.951 -1.231 -16.202 1.00 9.70 66 ILE A C 1
ATOM 465 O O . ILE A 1 66 ? -23.940 -1.920 -16.030 1.00 9.40 66 ILE A O 1
ATOM 470 N N . LEU A 1 67 ? -25.125 -0.034 -15.648 1.00 9.27 67 LEU A N 1
ATOM 471 C CA . LEU A 1 67 ? -24.179 0.519 -14.686 1.00 9.18 67 LEU A CA 1
ATOM 472 C C . LEU A 1 67 ? -24.831 0.581 -13.306 1.00 8.81 67 LEU A C 1
ATOM 473 O O . LEU A 1 67 ? -25.794 1.317 -13.107 1.00 8.98 67 LEU A O 1
ATOM 478 N N . LEU A 1 68 ? -24.309 -0.198 -12.361 1.00 8.40 68 LEU A N 1
ATOM 479 C CA . LEU A 1 68 ? -24.877 -0.255 -11.011 1.00 8.46 68 LEU A CA 1
ATOM 480 C C . LEU A 1 68 ? -24.101 0.597 -10.019 1.00 8.53 68 LEU A C 1
ATOM 481 O O . LEU A 1 68 ? -22.892 0.433 -9.862 1.00 8.76 68 LEU A O 1
ATOM 486 N N . THR A 1 69 ? -24.806 1.497 -9.340 1.00 8.62 69 THR A N 1
ATOM 487 C CA . THR A 1 69 ? -24.197 2.294 -8.279 1.00 8.46 69 THR A CA 1
ATOM 488 C C . THR A 1 69 ? -23.851 1.418 -7.078 1.00 8.70 69 THR A C 1
ATOM 489 O O . THR A 1 69 ? -22.782 1.570 -6.487 1.00 8.72 69 THR A O 1
ATOM 493 N N . HIS A 1 70 ? -24.750 0.492 -6.740 1.00 8.60 70 HIS A N 1
ATOM 494 C CA . HIS A 1 70 ? -24.545 -0.446 -5.633 1.00 8.44 70 HIS A CA 1
ATOM 495 C C . HIS A 1 70 ? -25.512 -1.642 -5.655 1.00 8.55 70 HIS A C 1
ATOM 496 O O . HIS A 1 70 ? -26.378 -1.741 -6.531 1.00 8.25 70 HIS A O 1
ATOM 503 N N . HIS A 1 71 ? -25.349 -2.528 -4.672 1.00 8.53 71 HIS A N 1
ATOM 504 C CA . HIS A 1 71 ? -26.020 -3.829 -4.622 1.00 8.93 71 HIS A CA 1
ATOM 505 C C . HIS A 1 71 ? -27.407 -3.832 -3.975 1.00 9.22 71 HIS A C 1
ATOM 506 O O . HIS A 1 71 ? -28.059 -4.883 -3.936 1.00 9.19 71 HIS A O 1
ATOM 513 N N . HIS A 1 72 ? -27.844 -2.699 -3.427 1.00 9.40 72 HIS A N 1
ATOM 514 C CA . HIS A 1 72 ? -29.142 -2.661 -2.753 1.00 9.78 72 HIS A CA 1
ATOM 515 C C . HIS A 1 72 ? -30.253 -3.016 -3.746 1.00 10.20 72 HIS A C 1
ATOM 516 O O . HIS A 1 72 ? -30.150 -2.684 -4.933 1.00 10.20 72 HIS A O 1
ATOM 523 N N . PRO A 1 73 ? -31.308 -3.707 -3.270 1.00 10.35 73 PRO A N 1
ATOM 524 C CA . PRO A 1 73 ? -32.306 -4.310 -4.161 1.00 10.48 73 PRO A CA 1
ATOM 525 C C . PRO A 1 73 ? -32.985 -3.320 -5.114 1.00 10.71 73 PRO A C 1
ATOM 526 O O . PRO A 1 73 ? -33.267 -3.670 -6.256 1.00 10.65 73 PRO A O 1
ATOM 530 N N . ASP A 1 74 ? -33.227 -2.097 -4.646 1.00 11.02 74 ASP A N 1
ATOM 531 C CA . ASP A 1 74 ? -33.858 -1.047 -5.456 1.00 11.09 74 ASP A CA 1
ATOM 532 C C . ASP A 1 74 ? -33.008 -0.532 -6.631 1.00 10.88 74 ASP A C 1
ATOM 533 O O . ASP A 1 74 ? -33.509 0.198 -7.486 1.00 11.21 74 ASP A O 1
ATOM 538 N N . HIS A 1 75 ? -31.735 -0.913 -6.671 1.00 10.60 75 HIS A N 1
ATOM 539 C CA . HIS A 1 75 ? -30.821 -0.493 -7.739 1.00 10.46 75 HIS A CA 1
ATOM 540 C C . HIS A 1 75 ? -30.323 -1.695 -8.548 1.00 10.37 75 HIS A C 1
ATOM 541 O O . HIS A 1 75 ? -30.061 -1.594 -9.745 1.00 10.42 75 HIS A O 1
ATOM 548 N N . TYR A 1 76 ? -30.244 -2.839 -7.879 1.00 10.45 76 TYR A N 1
ATOM 549 C CA . TYR A 1 76 ? -29.545 -4.026 -8.366 1.00 10.57 76 TYR A CA 1
ATOM 550 C C . TYR A 1 76 ? -30.515 -5.141 -8.783 1.00 10.79 76 TYR A C 1
ATOM 551 O O . TYR A 1 76 ? -30.124 -6.079 -9.485 1.00 10.72 76 TYR A O 1
ATOM 560 N N . GLY A 1 77 ? -31.776 -5.013 -8.368 1.00 10.84 77 GLY A N 1
ATOM 561 C CA . GLY A 1 77 ? -32.774 -6.085 -8.484 1.00 11.40 77 GLY A CA 1
ATOM 562 C C . GLY A 1 77 ? -33.056 -6.660 -9.865 1.00 11.59 77 GLY A C 1
ATOM 563 O O . GLY A 1 77 ? -33.260 -7.863 -10.000 1.00 11.95 77 GLY A O 1
ATOM 564 N N . LEU A 1 78 ? -33.080 -5.815 -10.890 1.00 11.77 78 LEU A N 1
ATOM 565 C CA . LEU A 1 78 ? -33.328 -6.294 -12.254 1.00 12.15 78 LEU A CA 1
ATOM 566 C C . LEU A 1 78 ? -32.076 -6.517 -13.113 1.00 12.19 78 LEU A C 1
ATOM 567 O O . LEU A 1 78 ? -32.190 -6.881 -14.287 1.00 12.70 78 LEU A O 1
ATOM 572 N N . SER A 1 79 ? -30.893 -6.314 -12.534 1.00 12.19 79 SER A N 1
ATOM 573 C CA . SER A 1 79 ? -29.638 -6.418 -13.292 1.00 12.12 79 SER A CA 1
ATOM 574 C C . SER A 1 79 ? -29.439 -7.785 -13.958 1.00 12.03 79 SER A C 1
ATOM 575 O O . SER A 1 79 ? -28.973 -7.862 -15.095 1.00 11.74 79 SER A O 1
ATOM 578 N N . GLY A 1 80 ? -29.797 -8.850 -13.246 1.00 11.96 80 GLY A N 1
ATOM 579 C CA . GLY A 1 80 ? -29.736 -10.206 -13.788 1.00 11.99 80 GLY A CA 1
ATOM 580 C C . GLY A 1 80 ? -30.762 -10.459 -14.879 1.00 12.07 80 GLY A C 1
ATOM 581 O O . GLY A 1 80 ? -30.521 -11.271 -15.772 1.00 12.25 80 GLY A O 1
ATOM 582 N N . PHE A 1 81 ? -31.905 -9.771 -14.802 1.00 12.08 81 PHE A N 1
ATOM 583 C CA . PHE A 1 81 ? -32.940 -9.854 -15.838 1.00 12.17 81 PHE A CA 1
ATOM 584 C C . PHE A 1 81 ? -32.430 -9.240 -17.134 1.00 12.14 81 PHE A C 1
ATOM 585 O O . PHE A 1 81 ? -32.481 -9.873 -18.191 1.00 11.87 81 PHE A O 1
ATOM 593 N N . PHE A 1 82 ? -31.934 -8.007 -17.043 1.00 12.02 82 PHE A N 1
ATOM 594 C CA . PHE A 1 82 ? -31.318 -7.340 -18.183 1.00 11.98 82 PHE A CA 1
ATOM 595 C C . PHE A 1 82 ? -30.137 -8.139 -18.725 1.00 11.98 82 PHE A C 1
ATOM 596 O O . PHE A 1 82 ? -30.015 -8.310 -19.938 1.00 12.10 82 PHE A O 1
ATOM 604 N N . GLU A 1 83 ? -29.297 -8.662 -17.831 1.00 11.88 83 GLU A N 1
ATOM 605 C CA . GLU A 1 83 ? -28.182 -9.521 -18.242 1.00 11.94 83 GLU A CA 1
ATOM 606 C C . GLU A 1 83 ? -28.662 -10.750 -19.013 1.00 12.05 83 GLU A C 1
ATOM 607 O O . GLU A 1 83 ? -28.040 -11.147 -19.999 1.00 11.96 83 GLU A O 1
ATOM 613 N N . GLY A 1 84 ? -29.775 -11.335 -18.572 1.00 12.25 84 GLY A N 1
ATOM 614 C CA . GLY A 1 84 ? -30.365 -12.494 -19.248 1.00 12.46 84 GLY A CA 1
ATOM 615 C C . GLY A 1 84 ? -30.788 -12.219 -20.683 1.00 12.73 84 GLY A C 1
ATOM 616 O O . GLY A 1 84 ? -30.844 -13.136 -21.507 1.00 12.74 84 GLY A O 1
ATOM 617 N N . LEU A 1 85 ? -31.076 -10.954 -20.983 1.00 12.55 85 LEU A N 1
ATOM 618 C CA . LEU A 1 85 ? -31.472 -10.546 -22.328 1.00 12.78 85 LEU A CA 1
ATOM 619 C C . LEU A 1 85 ? -30.268 -10.187 -23.200 1.00 12.92 85 LEU A C 1
ATOM 620 O O . LEU A 1 85 ? -30.413 -9.935 -24.399 1.00 13.30 85 LEU A O 1
ATOM 625 N N . GLY A 1 86 ? -29.079 -10.172 -22.602 1.00 12.78 86 GLY A N 1
ATOM 626 C CA . GLY A 1 86 ? -27.854 -9.906 -23.351 1.00 12.89 86 GLY A CA 1
ATOM 627 C C . GLY A 1 86 ? -27.100 -8.658 -22.932 1.00 12.86 86 GLY A C 1
ATOM 628 O O . GLY A 1 86 ? -26.070 -8.334 -23.520 1.00 13.04 86 GLY A O 1
ATOM 629 N N . ALA A 1 87 ? -27.604 -7.970 -21.910 1.00 12.76 87 ALA A N 1
ATOM 630 C CA . ALA A 1 87 ? -26.960 -6.764 -21.382 1.00 12.89 87 ALA A CA 1
ATOM 631 C C . ALA A 1 87 ? -25.686 -7.065 -20.605 1.00 13.00 87 ALA A C 1
ATOM 632 O O . ALA A 1 87 ? -25.559 -8.111 -19.961 1.00 13.05 87 ALA A O 1
ATOM 634 N N . ARG A 1 88 ? -24.746 -6.130 -20.664 1.00 13.19 88 ARG A N 1
ATOM 635 C CA . ARG A 1 88 ? -23.517 -6.221 -19.890 1.00 13.52 88 ARG A CA 1
ATOM 636 C C . ARG A 1 88 ? -23.668 -5.428 -18.595 1.00 12.97 88 ARG A C 1
ATOM 637 O O . ARG A 1 88 ? -23.997 -4.241 -18.626 1.00 12.88 88 ARG A O 1
ATOM 645 N N . VAL A 1 89 ? -23.433 -6.093 -17.465 1.00 12.71 89 VAL A N 1
ATOM 646 C CA . VAL A 1 89 ? -23.611 -5.476 -16.149 1.00 12.33 89 VAL A CA 1
ATOM 647 C C . VAL A 1 89 ? -22.274 -5.073 -15.520 1.00 12.34 89 VAL A C 1
ATOM 648 O O . VAL A 1 89 ? -21.352 -5.888 -15.420 1.00 12.29 89 VAL A O 1
ATOM 652 N N . PHE A 1 90 ? -22.187 -3.809 -15.106 1.00 11.92 90 PHE A N 1
ATOM 653 C CA . PHE A 1 90 ? -21.004 -3.270 -14.444 1.00 11.85 90 PHE A CA 1
ATOM 654 C C . PHE A 1 90 ? -21.302 -2.945 -12.980 1.00 11.74 90 PHE A C 1
ATOM 655 O O . PHE A 1 90 ? -22.345 -2.362 -12.665 1.00 11.30 90 PHE A O 1
ATOM 663 N N . LEU A 1 91 ? -20.370 -3.319 -12.103 1.00 11.57 91 LEU A N 1
ATOM 664 C CA . LEU A 1 91 ? -20.531 -3.202 -10.655 1.00 11.47 91 LEU A CA 1
ATOM 665 C C . LEU A 1 91 ? -19.154 -2.942 -10.057 1.00 11.34 91 LEU A C 1
ATOM 666 O O . LEU A 1 91 ? -18.190 -3.594 -10.459 1.00 11.01 91 LEU A O 1
ATOM 671 N N . HIS A 1 92 ? -19.046 -2.024 -9.095 1.00 11.09 92 HIS A N 1
ATOM 672 C CA . HIS A 1 92 ? -17.738 -1.752 -8.478 1.00 11.49 92 HIS A CA 1
ATOM 673 C C . HIS A 1 92 ? -17.159 -2.975 -7.772 1.00 11.78 92 HIS A C 1
ATOM 674 O O . HIS A 1 92 ? -17.872 -3.689 -7.068 1.00 11.45 92 HIS A O 1
ATOM 681 N N . GLU A 1 93 ? -15.856 -3.181 -7.964 1.00 12.61 93 GLU A N 1
ATOM 682 C CA . GLU A 1 93 ? -15.130 -4.371 -7.490 1.00 13.90 93 GLU A CA 1
ATOM 683 C C . GLU A 1 93 ? -15.362 -4.730 -6.010 1.00 13.88 93 GLU A C 1
ATOM 684 O O . GLU A 1 93 ? -15.437 -5.906 -5.659 1.00 14.18 93 GLU A O 1
ATOM 690 N N . GLU A 1 94 ? -15.494 -3.713 -5.160 1.00 14.18 94 GLU A N 1
ATOM 691 C CA . GLU A 1 94 ? -15.641 -3.902 -3.714 1.00 14.38 94 GLU A CA 1
ATOM 692 C C . GLU A 1 94 ? -16.991 -4.516 -3.290 1.00 14.03 94 GLU A C 1
ATOM 693 O O . GLU A 1 94 ? -17.133 -4.995 -2.160 1.00 14.11 94 GLU A O 1
ATOM 699 N N . GLU A 1 95 ? -17.970 -4.513 -4.194 1.00 13.63 95 GLU A N 1
ATOM 700 C CA . GLU A 1 95 ? -19.256 -5.168 -3.940 1.00 13.36 95 GLU A CA 1
ATOM 701 C C . GLU A 1 95 ? -19.159 -6.685 -4.072 1.00 13.45 95 GLU A C 1
ATOM 702 O O . GLU A 1 95 ? -19.930 -7.411 -3.446 1.00 13.49 95 GLU A O 1
ATOM 708 N N . PHE A 1 96 ? -18.214 -7.151 -4.889 1.00 13.74 96 PHE A N 1
ATOM 709 C CA . PHE A 1 96 ? -18.171 -8.549 -5.345 1.00 14.14 96 PHE A CA 1
ATOM 710 C C . PHE A 1 96 ? -18.118 -9.590 -4.232 1.00 14.24 96 PHE A C 1
ATOM 711 O O . PHE A 1 96 ? -18.880 -10.554 -4.258 1.00 14.68 96 PHE A O 1
ATOM 719 N N . ALA A 1 97 ? -17.229 -9.394 -3.262 1.00 14.35 97 ALA A N 1
ATOM 720 C CA . ALA A 1 97 ? -17.097 -10.326 -2.143 1.00 14.45 97 ALA A CA 1
ATOM 721 C C . ALA A 1 97 ? -18.022 -9.971 -0.984 1.00 14.28 97 ALA A C 1
ATOM 722 O O . ALA A 1 97 ? -18.020 -10.643 0.048 1.00 14.57 97 ALA A O 1
ATOM 724 N N . ARG A 1 98 ? -18.826 -8.925 -1.156 1.00 14.10 98 ARG A N 1
ATOM 725 C CA . ARG A 1 98 ? -19.672 -8.448 -0.063 1.00 13.91 98 ARG A CA 1
ATOM 726 C C . ARG A 1 98 ? -21.163 -8.481 -0.414 1.00 13.88 98 ARG A C 1
ATOM 727 O O . ARG A 1 98 ? -21.773 -9.553 -0.390 1.00 13.61 98 ARG A O 1
ATOM 735 N N . GLY A 1 99 ? -21.737 -7.325 -0.748 1.00 13.60 99 GLY A N 1
ATOM 736 C CA . GLY A 1 99 ? -23.151 -7.231 -1.105 1.00 13.88 99 GLY A CA 1
ATOM 737 C C . GLY A 1 99 ? -23.576 -8.116 -2.265 1.00 14.05 99 GLY A C 1
ATOM 738 O O . GLY A 1 99 ? -24.662 -8.701 -2.234 1.00 14.20 99 GLY A O 1
ATOM 739 N N . HIS A 1 100 ? -22.729 -8.210 -3.289 1.00 14.12 100 HIS A N 1
ATOM 740 C CA . HIS A 1 100 ? -22.982 -9.102 -4.426 1.00 14.37 100 HIS A CA 1
ATOM 741 C C . HIS A 1 100 ? -23.020 -10.571 -3.994 1.00 15.05 100 HIS A C 1
ATOM 742 O O . HIS A 1 100 ? -23.936 -11.299 -4.371 1.00 14.97 100 HIS A O 1
ATOM 749 N N . ARG A 1 101 ? -22.029 -10.991 -3.205 1.00 15.88 101 ARG A N 1
ATOM 750 C CA . ARG A 1 101 ? -21.996 -12.344 -2.637 1.00 17.05 101 ARG A CA 1
ATOM 751 C C . ARG A 1 101 ? -23.231 -12.639 -1.783 1.00 17.34 101 ARG A C 1
ATOM 752 O O . ARG A 1 101 ? -23.773 -13.746 -1.826 1.00 17.68 101 ARG A O 1
ATOM 760 N N . PHE A 1 102 ? -23.671 -11.642 -1.017 1.00 17.84 102 PHE A N 1
ATOM 761 C CA . PHE A 1 102 ? -24.880 -11.751 -0.198 1.00 18.43 102 PHE A CA 1
ATOM 762 C C . PHE A 1 102 ? -26.088 -12.228 -1.016 1.00 18.80 102 PHE A C 1
ATOM 763 O O . PHE A 1 102 ? -26.857 -13.082 -0.557 1.00 19.13 102 PHE A O 1
ATOM 771 N N . TRP A 1 103 ? -26.243 -11.687 -2.223 1.00 19.12 103 TRP A N 1
ATOM 772 C CA . TRP A 1 103 ? -27.345 -12.073 -3.109 1.00 19.63 103 TRP A CA 1
ATOM 773 C C . TRP A 1 103 ? -27.094 -13.407 -3.814 1.00 20.20 103 TRP A C 1
ATOM 774 O O . TRP A 1 103 ? -28.000 -14.233 -3.921 1.00 20.05 103 TRP A O 1
ATOM 785 N N . ARG A 1 104 ? -25.869 -13.603 -4.298 1.00 21.08 104 ARG A N 1
ATOM 786 C CA . ARG A 1 104 ? -25.505 -14.809 -5.053 1.00 22.07 104 ARG A CA 1
ATOM 787 C C . ARG A 1 104 ? -25.451 -16.067 -4.186 1.00 22.64 104 ARG A C 1
ATOM 788 O O . ARG A 1 104 ? -25.833 -17.154 -4.632 1.00 22.66 104 ARG A O 1
ATOM 795 N N . GLU A 1 105 ? -24.969 -15.910 -2.955 1.00 23.23 105 GLU A N 1
ATOM 796 C CA . GLU A 1 105 ? -24.811 -17.025 -2.025 1.00 24.12 105 GLU A CA 1
ATOM 797 C C . GLU A 1 105 ? -25.587 -16.744 -0.740 1.00 24.26 105 GLU A C 1
ATOM 798 O O . GLU A 1 105 ? -25.017 -16.239 0.232 1.00 24.49 105 GLU A O 1
ATOM 804 N N . PRO A 1 106 ? -26.893 -17.070 -0.731 1.00 24.63 106 PRO A N 1
ATOM 805 C CA . PRO A 1 106 ? -27.777 -16.755 0.392 1.00 24.97 106 PRO A CA 1
ATOM 806 C C . PRO A 1 106 ? -27.291 -17.262 1.751 1.00 25.29 106 PRO A C 1
ATOM 807 O O . PRO A 1 106 ? -27.716 -16.737 2.777 1.00 25.54 106 PRO A O 1
ATOM 811 N N . GLU A 1 107 ? -26.410 -18.260 1.750 1.00 25.73 107 GLU A N 1
ATOM 812 C CA . GLU A 1 107 ? -25.933 -18.882 2.988 1.00 26.15 107 GLU A CA 1
ATOM 813 C C . GLU A 1 107 ? -24.542 -18.404 3.422 1.00 26.37 107 GLU A C 1
ATOM 814 O O . GLU A 1 107 ? -24.045 -18.809 4.473 1.00 26.34 107 GLU A O 1
ATOM 816 N N . ALA A 1 108 ? -23.924 -17.536 2.621 1.00 26.55 108 ALA A N 1
ATOM 817 C CA . ALA A 1 108 ? -22.578 -17.030 2.917 1.00 26.84 108 ALA A CA 1
ATOM 818 C C . ALA A 1 108 ? -22.532 -16.142 4.166 1.00 26.99 108 ALA A C 1
ATOM 819 O O . ALA A 1 108 ? -21.622 -16.276 4.989 1.00 27.06 108 ALA A O 1
ATOM 821 N N . PHE A 1 109 ? -23.510 -15.249 4.307 1.00 27.01 109 PHE A N 1
ATOM 822 C CA . PHE A 1 109 ? -23.542 -14.313 5.436 1.00 27.18 109 PHE A CA 1
ATOM 823 C C . PHE A 1 109 ? -24.764 -14.485 6.346 1.00 27.46 109 PHE A C 1
ATOM 824 O O . PHE A 1 109 ? -24.964 -13.697 7.271 1.00 27.48 109 PHE A O 1
ATOM 832 N N . ALA A 1 110 ? -25.566 -15.517 6.087 1.00 27.76 110 ALA A N 1
ATOM 833 C CA . ALA A 1 110 ? -26.854 -15.708 6.764 1.00 28.16 110 ALA A CA 1
ATOM 834 C C . ALA A 1 110 ? -26.765 -15.779 8.292 1.00 28.36 110 ALA A C 1
ATOM 835 O O . ALA A 1 110 ? -27.433 -15.007 8.989 1.00 28.52 110 ALA A O 1
ATOM 837 N N . GLU A 1 111 ? -25.939 -16.694 8.799 1.00 28.66 111 GLU A N 1
ATOM 838 C CA . GLU A 1 111 ? -25.773 -16.902 10.241 1.00 28.88 111 GLU A CA 1
ATOM 839 C C . GLU A 1 111 ? -25.206 -15.670 10.946 1.00 28.96 111 GLU A C 1
ATOM 840 O O . GLU A 1 111 ? -25.681 -15.293 12.022 1.00 29.11 111 GLU A O 1
ATOM 842 N N . ALA A 1 112 ? -24.196 -15.052 10.332 1.00 28.79 112 ALA A N 1
ATOM 843 C CA . ALA A 1 112 ? -23.583 -13.830 10.861 1.00 28.55 112 ALA A CA 1
ATOM 844 C C . ALA A 1 112 ? -24.565 -12.660 10.891 1.00 28.45 112 ALA A C 1
ATOM 845 O O . ALA A 1 112 ? -24.575 -11.884 11.849 1.00 28.54 112 ALA A O 1
ATOM 847 N N . SER A 1 113 ? -25.387 -12.542 9.846 1.00 28.25 113 SER A N 1
ATOM 848 C CA . SER A 1 113 ? -26.424 -11.511 9.780 1.00 28.26 113 SER A CA 1
ATOM 849 C C . SER A 1 113 ? -27.392 -11.604 10.960 1.00 28.29 113 SER A C 1
ATOM 850 O O . SER A 1 113 ? -27.697 -10.591 11.587 1.00 28.28 113 SER A O 1
ATOM 853 N N . TRP A 1 114 ? -27.864 -12.816 11.257 1.00 28.33 114 TRP A N 1
ATOM 854 C CA . TRP A 1 114 ? -28.799 -13.033 12.366 1.00 28.38 114 TRP A CA 1
ATOM 855 C C . TRP A 1 114 ? -28.121 -12.839 13.719 1.00 28.05 114 TRP A C 1
ATOM 856 O O . TRP A 1 114 ? -28.678 -12.188 14.607 1.00 28.16 114 TRP A O 1
ATOM 867 N N . ARG A 1 115 ? -26.922 -13.404 13.861 1.00 27.46 115 ARG A N 1
ATOM 868 C CA . ARG A 1 115 ? -26.127 -13.272 15.082 1.00 27.10 115 ARG A CA 1
ATOM 869 C C . ARG A 1 115 ? -25.816 -11.810 15.416 1.00 26.82 115 ARG A C 1
ATOM 870 O O . ARG A 1 115 ? -25.845 -11.423 16.584 1.00 27.00 115 ARG A O 1
ATOM 872 N N . LEU A 1 116 ? -25.537 -11.004 14.392 1.00 26.27 116 LEU A N 1
ATOM 873 C CA . LEU A 1 116 ? -25.296 -9.573 14.576 1.00 25.77 116 LEU A CA 1
ATOM 874 C C . LEU A 1 116 ? -26.501 -8.879 15.211 1.00 25.65 116 LEU A C 1
ATOM 875 O O . LEU A 1 116 ? -26.340 -8.042 16.100 1.00 25.33 116 LEU A O 1
ATOM 880 N N . PHE A 1 117 ? -27.701 -9.232 14.752 1.00 25.46 117 PHE A N 1
ATOM 881 C CA . PHE A 1 117 ? -28.939 -8.739 15.352 1.00 25.48 117 PHE A CA 1
ATOM 882 C C . PHE A 1 117 ? -29.056 -9.197 16.806 1.00 25.28 117 PHE A C 1
ATOM 883 O O . PHE A 1 117 ? -29.260 -8.382 17.707 1.00 25.31 117 PHE A O 1
ATOM 891 N N . LEU A 1 118 ? -28.896 -10.503 17.015 1.00 25.16 118 LEU A N 1
ATOM 892 C CA . LEU A 1 118 ? -29.104 -11.146 18.316 1.00 25.01 118 LEU A CA 1
AT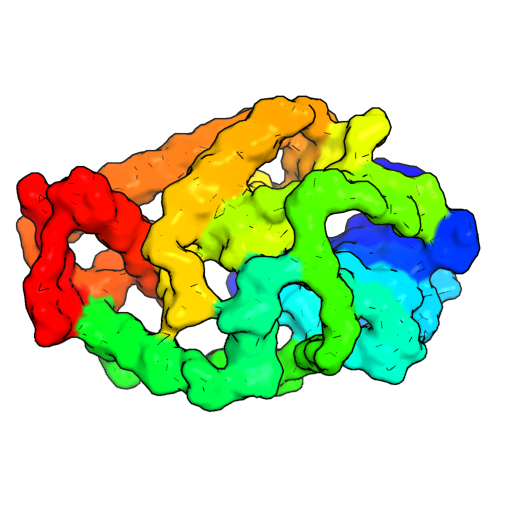OM 893 C C . LEU A 1 118 ? -28.114 -10.701 19.393 1.00 24.72 118 LEU A C 1
ATOM 894 O O . LEU A 1 118 ? -28.508 -10.446 20.532 1.00 24.64 118 LEU A O 1
ATOM 896 N N . ASP A 1 119 ? -26.837 -10.620 19.026 1.00 24.31 119 ASP A N 1
ATOM 897 C CA . ASP A 1 119 ? -25.783 -10.177 19.941 1.00 23.91 119 ASP A CA 1
ATOM 898 C C . ASP A 1 119 ? -25.951 -8.724 20.361 1.00 23.60 119 ASP A C 1
ATOM 899 O O . ASP A 1 119 ? -25.494 -8.327 21.436 1.00 23.48 119 ASP A O 1
ATOM 904 N N . HIS A 1 120 ? -26.604 -7.940 19.506 1.00 23.26 120 HIS A N 1
ATOM 905 C CA . HIS A 1 120 ? -26.853 -6.529 19.774 1.00 23.02 120 HIS A CA 1
ATOM 906 C C . HIS A 1 120 ? -28.288 -6.255 20.249 1.00 23.35 120 HIS A C 1
ATOM 907 O O . HIS A 1 120 ? -28.814 -5.154 20.074 1.00 23.11 120 HIS A O 1
ATOM 914 N N . GLY A 1 121 ? -28.908 -7.272 20.847 1.00 24.04 121 GLY A N 1
ATOM 915 C CA . GLY A 1 121 ? -30.143 -7.102 21.616 1.00 24.72 121 GLY A CA 1
ATOM 916 C C . GLY A 1 121 ? -31.466 -7.139 20.875 1.00 25.46 121 GLY A C 1
ATOM 917 O O . GLY A 1 121 ? -32.498 -6.771 21.444 1.00 25.34 121 GLY A O 1
ATOM 918 N N . THR A 1 122 ? -31.451 -7.576 19.615 1.00 26.13 122 THR A N 1
ATOM 919 C CA . THR A 1 122 ? -32.690 -7.712 18.842 1.00 26.84 122 THR A CA 1
ATOM 920 C C . THR A 1 122 ? -33.499 -8.909 19.357 1.00 27.42 122 THR A C 1
ATOM 921 O O . THR A 1 122 ? -32.974 -10.024 19.433 1.00 27.47 122 THR A O 1
ATOM 925 N N . PRO A 1 123 ? -34.772 -8.675 19.735 1.00 28.06 123 PRO A N 1
ATOM 926 C CA . PRO A 1 123 ? -35.630 -9.782 20.156 1.00 28.60 123 PRO A CA 1
ATOM 927 C C . PRO A 1 123 ? -36.154 -10.575 18.952 1.00 29.10 123 PRO A C 1
ATOM 928 O O . PRO A 1 123 ? -36.151 -10.064 17.828 1.00 29.17 123 PRO A O 1
ATOM 932 N N . GLU A 1 124 ? -36.601 -11.807 19.192 1.00 29.84 124 GLU A N 1
ATOM 933 C CA . GLU A 1 124 ? -37.112 -12.680 18.124 1.00 30.32 124 GLU A CA 1
ATOM 934 C C . GLU A 1 124 ? -38.379 -12.154 17.436 1.00 30.41 124 GLU A C 1
ATOM 935 O O . GLU A 1 124 ? -39.212 -11.478 18.048 1.00 30.53 124 GLU A O 1
ATOM 941 N N . GLU A 1 132 ? -39.334 -13.930 6.788 1.00 32.58 132 GLU A N 1
ATOM 942 C CA . GLU A 1 132 ? -38.466 -12.758 6.786 1.00 32.33 132 GLU A CA 1
ATOM 943 C C . GLU A 1 132 ? -38.798 -11.802 5.646 1.00 32.14 132 GLU A C 1
ATOM 944 O O . GLU A 1 132 ? -39.208 -12.226 4.561 1.00 32.23 132 GLU A O 1
ATOM 950 N N . THR A 1 133 ? -38.618 -10.511 5.909 1.00 31.70 133 THR A N 1
ATOM 951 C CA . THR A 1 133 ? -38.726 -9.475 4.884 1.00 31.21 133 THR A CA 1
ATOM 952 C C . THR A 1 133 ? -37.575 -9.598 3.885 1.00 30.50 133 THR A C 1
ATOM 953 O O . THR A 1 133 ? -37.704 -9.200 2.725 1.00 30.54 133 THR A O 1
ATOM 957 N N . VAL A 1 134 ? -36.455 -10.148 4.354 1.00 29.63 134 VAL A N 1
ATOM 958 C CA . VAL A 1 134 ? -35.278 -10.412 3.524 1.00 28.82 134 VAL A CA 1
ATOM 959 C C . VAL A 1 134 ? -35.583 -11.485 2.475 1.00 28.19 134 VAL A C 1
ATOM 960 O O . VAL A 1 134 ? -35.176 -11.359 1.321 1.00 27.95 134 VAL A O 1
ATOM 964 N N . GLU A 1 135 ? -36.309 -12.528 2.879 1.00 27.57 135 GLU A N 1
ATOM 965 C CA . GLU A 1 135 ? -36.748 -13.573 1.951 1.00 26.75 135 GLU A CA 1
ATOM 966 C C . GLU A 1 135 ? -37.641 -12.986 0.860 1.00 26.16 135 GLU A C 1
ATOM 967 O O . GLU A 1 135 ? -37.497 -13.328 -0.317 1.00 26.26 135 GLU A O 1
ATOM 969 N N . LYS A 1 136 ? -38.550 -12.096 1.259 1.00 25.25 136 LYS A N 1
ATOM 970 C CA . LYS A 1 136 ? -39.437 -11.405 0.322 1.00 24.58 136 LYS A CA 1
ATOM 971 C C . LYS A 1 136 ? -38.646 -10.523 -0.648 1.00 24.01 136 LYS A C 1
ATOM 972 O O . LYS A 1 136 ? -38.978 -10.439 -1.828 1.00 23.93 136 LYS A O 1
ATOM 974 N N . THR A 1 137 ? -37.604 -9.874 -0.134 1.00 23.21 137 THR A N 1
ATOM 975 C CA . THR A 1 137 ? -36.686 -9.074 -0.940 1.00 22.59 137 THR A CA 1
ATOM 976 C C . THR A 1 137 ? -35.898 -9.936 -1.935 1.00 22.23 137 THR A C 1
ATOM 977 O O . THR A 1 137 ? -35.857 -9.619 -3.124 1.00 22.18 137 THR A O 1
ATOM 981 N N . ARG A 1 138 ? -35.288 -11.020 -1.447 1.00 21.77 138 ARG A N 1
ATOM 982 C CA . ARG A 1 138 ? -34.525 -11.950 -2.291 1.00 21.46 138 ARG A CA 1
ATOM 983 C C . ARG A 1 138 ? -35.318 -12.458 -3.496 1.00 21.27 138 ARG A C 1
ATOM 984 O O . ARG A 1 138 ? -34.757 -12.653 -4.575 1.00 21.16 138 ARG A O 1
ATOM 992 N N . GLU A 1 139 ? -36.619 -12.675 -3.298 1.00 21.04 139 GLU A N 1
ATOM 993 C CA . GLU A 1 139 ? -37.519 -13.123 -4.360 1.00 20.88 139 GLU A CA 1
ATOM 994 C C . GLU A 1 139 ? -37.680 -12.073 -5.464 1.00 20.77 139 GLU A C 1
ATOM 995 O O . GLU A 1 139 ? -38.013 -12.407 -6.602 1.00 20.82 139 GLU A O 1
ATOM 997 N N . ARG A 1 140 ? -37.441 -10.810 -5.112 1.00 20.29 140 ARG A N 1
ATOM 998 C CA . ARG A 1 140 ? -37.563 -9.684 -6.039 1.00 19.91 140 ARG A CA 1
ATOM 999 C C . ARG A 1 140 ? -36.214 -9.324 -6.677 1.00 19.17 140 ARG A C 1
ATOM 1000 O O . ARG A 1 140 ? -36.134 -8.429 -7.524 1.00 18.92 140 ARG A O 1
ATOM 1008 N N . VAL A 1 141 ? -35.163 -10.030 -6.269 1.00 18.38 141 VAL A N 1
ATOM 1009 C CA . VAL A 1 141 ? -33.816 -9.746 -6.746 1.00 17.76 141 VAL A CA 1
ATOM 1010 C C . VAL A 1 141 ? -33.323 -10.816 -7.714 1.00 17.62 141 VAL A C 1
ATOM 1011 O O . VAL A 1 141 ? -33.368 -12.011 -7.414 1.00 17.38 141 VAL A O 1
ATOM 1015 N N . HIS A 1 142 ? -32.854 -10.360 -8.874 1.00 17.39 142 HIS A N 1
ATOM 1016 C CA . HIS A 1 142 ? -32.280 -11.226 -9.899 1.00 17.36 142 HIS A CA 1
ATOM 1017 C C . HIS A 1 142 ? -30.813 -10.853 -10.065 1.00 16.97 142 HIS A C 1
ATOM 1018 O O . HIS A 1 142 ? -30.488 -9.945 -10.834 1.00 17.23 142 HIS A O 1
ATOM 1025 N N . PRO A 1 143 ? -29.921 -11.536 -9.326 1.00 16.48 143 PRO A N 1
ATOM 1026 C CA . PRO A 1 143 ? -28.496 -11.201 -9.341 1.00 16.31 143 PRO A CA 1
ATOM 1027 C C . PRO A 1 143 ? -27.829 -11.529 -10.680 1.00 16.06 143 PRO A C 1
ATOM 1028 O O . PRO A 1 143 ? -28.153 -12.552 -11.288 1.00 15.87 143 PRO A O 1
ATOM 1032 N N . PRO A 1 144 ? -26.910 -10.659 -11.142 1.00 15.70 144 PRO A N 1
ATOM 1033 C CA . PRO A 1 144 ? -26.165 -10.934 -12.365 1.00 15.74 144 PRO A CA 1
ATOM 1034 C C . PRO A 1 144 ? -25.181 -12.075 -12.137 1.00 15.81 144 PRO A C 1
ATOM 1035 O O . PRO A 1 144 ? -24.666 -12.233 -11.027 1.00 15.42 144 PRO A O 1
ATOM 1039 N N . GLN A 1 145 ? -24.944 -12.868 -13.178 1.00 16.12 145 GLN A N 1
ATOM 1040 C CA . GLN A 1 145 ? -24.036 -14.009 -13.090 1.00 16.55 145 GLN A CA 1
ATOM 1041 C C . GLN A 1 145 ? -22.603 -13.605 -13.381 1.00 16.01 145 GLN A C 1
ATOM 1042 O O . GLN A 1 145 ? -21.676 -14.054 -12.704 1.00 15.97 145 GLN A O 1
ATOM 1048 N N . ASN A 1 146 ? -22.432 -12.755 -14.391 1.00 15.69 146 ASN A N 1
ATOM 1049 C CA . ASN A 1 146 ? -21.108 -12.337 -14.836 1.00 15.63 146 ASN A CA 1
ATOM 1050 C C . ASN A 1 146 ? -20.948 -10.809 -14.868 1.00 15.29 146 ASN A C 1
ATOM 1051 O O . ASN A 1 146 ? -20.626 -10.251 -15.921 1.00 15.17 146 ASN A O 1
ATOM 1056 N N . PRO A 1 147 ? -21.168 -10.124 -13.721 1.00 15.15 147 PRO A N 1
ATOM 1057 C CA . PRO A 1 147 ? -20.938 -8.676 -13.732 1.00 14.79 147 PRO A CA 1
ATOM 1058 C C . PRO A 1 147 ? -19.453 -8.356 -13.899 1.00 14.60 147 PRO A C 1
ATOM 1059 O O . PRO A 1 147 ? -18.597 -9.136 -13.473 1.00 14.33 147 PRO A O 1
ATOM 1063 N N . LEU A 1 148 ? -19.161 -7.231 -14.542 1.00 14.45 148 LEU A N 1
ATOM 1064 C CA . LEU A 1 148 ? -17.783 -6.786 -14.736 1.00 14.43 148 LEU A CA 1
ATOM 1065 C C . LEU A 1 148 ? -17.392 -5.774 -13.660 1.00 13.99 148 LEU A C 1
ATOM 1066 O O . LEU A 1 148 ? -18.133 -4.816 -13.420 1.00 13.70 148 LEU A O 1
ATOM 1071 N N . PRO A 1 149 ? -16.237 -5.995 -12.995 1.00 13.70 149 PRO A N 1
ATOM 1072 C CA . PRO A 1 149 ? -15.803 -5.114 -11.907 1.00 13.41 149 PRO A CA 1
ATOM 1073 C C . PRO A 1 149 ? -15.311 -3.742 -12.367 1.00 13.43 149 PRO A C 1
ATOM 1074 O O . PRO A 1 149 ? -14.414 -3.645 -13.214 1.00 13.50 149 PRO A O 1
ATOM 1078 N N . LEU A 1 150 ? -15.912 -2.696 -11.803 1.00 12.92 150 LEU A N 1
ATOM 1079 C CA . LEU A 1 150 ? -15.467 -1.326 -12.024 1.00 12.60 150 LEU A CA 1
ATOM 1080 C C . LEU A 1 150 ? -14.397 -0.943 -11.012 1.00 12.58 150 LEU A C 1
ATOM 1081 O O . LEU A 1 150 ? -14.343 -1.491 -9.917 1.00 11.92 150 LEU A O 1
ATOM 1086 N N . ARG A 1 151 ? -13.559 0.014 -11.393 1.00 12.81 151 ARG A N 1
ATOM 1087 C CA . ARG A 1 151 ? -12.454 0.468 -10.565 1.00 13.21 151 ARG A CA 1
ATOM 1088 C C . ARG A 1 151 ? -12.579 1.979 -10.364 1.00 13.08 151 ARG A C 1
ATOM 1089 O O . ARG A 1 151 ? -13.046 2.687 -11.256 1.00 12.56 151 ARG A O 1
ATOM 1097 N N . ASP A 1 152 ? -12.161 2.470 -9.199 1.00 13.09 152 ASP A N 1
ATOM 1098 C CA . ASP A 1 152 ? -12.175 3.907 -8.931 1.00 13.16 152 ASP A CA 1
ATOM 1099 C C . ASP A 1 152 ? -11.326 4.648 -9.962 1.00 13.19 152 ASP A C 1
ATOM 1100 O O . ASP A 1 152 ? -10.223 4.210 -10.294 1.00 12.95 152 ASP A O 1
ATOM 1105 N N . GLY A 1 153 ? -11.854 5.756 -10.478 1.00 13.19 153 GLY A N 1
ATOM 1106 C CA . GLY A 1 153 ? -11.116 6.601 -11.419 1.00 13.17 153 GLY A CA 1
ATOM 1107 C C . GLY A 1 153 ? -11.108 6.131 -12.865 1.00 13.41 153 GLY A C 1
ATOM 1108 O O . GLY A 1 153 ? -10.531 6.791 -13.731 1.00 13.16 153 GLY A O 1
ATOM 1109 N N . GLU A 1 154 ? -11.737 4.991 -13.141 1.00 13.65 154 GLU A N 1
ATOM 1110 C CA . GLU A 1 154 ? -11.806 4.512 -14.518 1.00 14.04 154 GLU A CA 1
ATOM 1111 C C . GLU A 1 154 ? -12.798 5.339 -15.337 1.00 14.12 154 GLU A C 1
ATOM 1112 O O . GLU A 1 154 ? -13.721 5.949 -14.792 1.00 14.03 154 GLU A O 1
ATOM 1118 N N . ALA A 1 155 ? -12.566 5.374 -16.643 1.00 14.45 155 ALA A N 1
ATOM 1119 C CA . ALA A 1 155 ? -13.356 6.180 -17.552 1.00 14.92 155 ALA A CA 1
ATOM 1120 C C . ALA A 1 155 ? -14.123 5.276 -18.504 1.00 15.31 155 ALA A C 1
ATOM 1121 O O . ALA A 1 155 ? -13.540 4.405 -19.157 1.00 15.20 155 ALA A O 1
ATOM 1123 N N . LEU A 1 156 ? -15.433 5.491 -18.568 1.00 15.58 156 LEU A N 1
ATOM 1124 C CA . LEU A 1 156 ? -16.302 4.709 -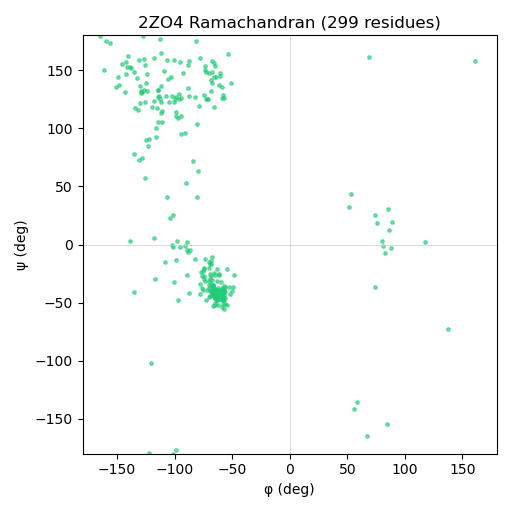19.432 1.00 16.20 156 LEU A CA 1
ATOM 1125 C C . LEU A 1 156 ? -16.899 5.576 -20.534 1.00 16.68 156 LEU A C 1
ATOM 1126 O O . LEU A 1 156 ? -17.383 6.682 -20.276 1.00 16.88 156 LEU A O 1
ATOM 1131 N N . GLU A 1 157 ? -16.853 5.072 -21.760 1.00 17.20 157 GLU A N 1
ATOM 1132 C CA . GLU A 1 157 ? -17.546 5.702 -22.873 1.00 17.96 157 GLU A CA 1
ATOM 1133 C C . GLU A 1 157 ? -18.872 4.988 -23.041 1.00 17.86 157 GLU A C 1
ATOM 1134 O O . GLU A 1 157 ? -18.919 3.831 -23.467 1.00 17.73 157 GLU A O 1
ATOM 1140 N N . VAL A 1 158 ? -19.944 5.683 -22.678 1.00 17.87 158 VAL A N 1
ATOM 1141 C CA . VAL A 1 158 ? -21.274 5.091 -22.629 1.00 18.17 158 VAL A CA 1
ATOM 1142 C C . VAL A 1 158 ? -22.264 6.004 -23.331 1.00 18.02 158 VAL A C 1
ATOM 1143 O O . VAL A 1 158 ? -22.492 7.132 -22.889 1.00 17.72 158 VAL A O 1
ATOM 1147 N N . ALA A 1 159 ? -22.841 5.507 -24.426 1.00 18.20 159 ALA A N 1
ATOM 1148 C CA . ALA A 1 159 ? -23.897 6.208 -25.168 1.00 18.19 159 ALA A CA 1
ATOM 1149 C C . ALA A 1 159 ? -23.514 7.638 -25.559 1.00 18.33 159 ALA A C 1
ATOM 1150 O O . ALA A 1 159 ? -24.311 8.566 -25.425 1.00 18.31 159 ALA A O 1
ATOM 1152 N N . GLY A 1 160 ? -22.281 7.810 -26.030 1.00 18.42 160 GLY A N 1
ATOM 1153 C CA . GLY A 1 160 ? -21.804 9.121 -26.474 1.00 18.62 160 GLY A CA 1
ATOM 1154 C C . GLY A 1 160 ? -21.305 10.016 -25.354 1.00 18.60 160 GLY A C 1
ATOM 1155 O O . GLY A 1 160 ? -20.751 11.088 -25.608 1.00 18.80 160 GLY A O 1
ATOM 1156 N N . LYS A 1 161 ? -21.499 9.578 -24.113 1.00 18.46 161 LYS A N 1
ATOM 1157 C CA . LYS A 1 161 ? -21.018 10.321 -22.952 1.00 18.29 161 LYS A CA 1
ATOM 1158 C C . LYS A 1 161 ? -19.806 9.655 -22.298 1.00 17.97 161 LYS A C 1
ATOM 1159 O O . LYS A 1 161 ? -19.553 8.464 -22.496 1.00 17.74 161 LYS A O 1
ATOM 1165 N N . ARG A 1 162 ? -19.047 10.446 -21.544 1.00 17.65 162 ARG A N 1
ATOM 1166 C CA . ARG A 1 162 ? -17.881 9.945 -20.829 1.00 17.40 162 ARG A CA 1
ATOM 1167 C C . ARG A 1 162 ? -18.103 10.068 -19.326 1.00 16.57 162 ARG A C 1
ATOM 1168 O O . ARG A 1 162 ? -18.269 11.170 -18.796 1.00 16.11 162 ARG A O 1
ATOM 1176 N N . LEU A 1 163 ? -18.109 8.921 -18.657 1.00 15.72 163 LEU A N 1
ATOM 1177 C CA . LEU A 1 163 ? -18.461 8.829 -17.245 1.00 15.23 163 LEU A CA 1
ATOM 1178 C C . LEU A 1 163 ? -17.255 8.420 -16.411 1.00 14.42 163 LEU A C 1
ATOM 1179 O O . LEU A 1 163 ? -16.601 7.424 -16.712 1.00 14.85 163 LEU A O 1
ATOM 1184 N N . ARG A 1 164 ? -16.970 9.184 -15.362 1.00 13.10 164 ARG A N 1
ATOM 1185 C CA . ARG A 1 164 ? -15.897 8.844 -14.439 1.00 11.99 164 ARG A CA 1
ATOM 1186 C C . ARG A 1 164 ? -16.466 8.061 -13.264 1.00 11.21 164 ARG A C 1
ATOM 1187 O O . ARG A 1 164 ? -17.405 8.516 -12.605 1.00 10.87 164 ARG A O 1
ATOM 1195 N N . VAL A 1 165 ? -15.894 6.889 -13.006 1.00 10.39 165 VAL A N 1
ATOM 1196 C CA . VAL A 1 165 ? -16.305 6.062 -11.872 1.00 9.74 165 VAL A CA 1
ATOM 1197 C C . VAL A 1 165 ? -15.692 6.587 -10.572 1.00 9.69 165 VAL A C 1
ATOM 1198 O O . VAL A 1 165 ? -14.466 6.658 -10.427 1.00 9.20 165 VAL A O 1
ATOM 1202 N N . LEU A 1 166 ? -16.556 6.966 -9.634 1.00 9.50 166 LEU A N 1
ATOM 1203 C CA . LEU A 1 166 ? -16.107 7.456 -8.334 1.00 9.53 166 LEU A CA 1
ATOM 1204 C C . LEU A 1 166 ? -16.536 6.500 -7.240 1.00 9.29 166 LEU A C 1
ATOM 1205 O O . LEU A 1 166 ? -17.711 6.449 -6.882 1.00 9.24 166 LEU A O 1
ATOM 1210 N N . TRP A 1 167 ? -15.576 5.736 -6.725 1.00 9.48 167 TRP A N 1
ATOM 1211 C CA . TRP A 1 167 ? -15.813 4.845 -5.601 1.00 9.56 167 TRP A CA 1
ATOM 1212 C C . TRP A 1 167 ? -16.129 5.691 -4.379 1.00 9.53 167 TRP A C 1
ATOM 1213 O O . TRP A 1 167 ? -15.317 6.521 -3.946 1.00 9.22 167 TRP A O 1
ATOM 1224 N N . THR A 1 168 ? -17.336 5.498 -3.859 1.00 9.19 168 THR A N 1
ATOM 1225 C CA . THR A 1 168 ? -17.846 6.271 -2.731 1.00 8.99 168 THR A CA 1
ATOM 1226 C C . THR A 1 168 ? -18.427 5.328 -1.667 1.00 9.09 168 THR A C 1
ATOM 1227 O O . THR A 1 168 ? -19.653 5.250 -1.500 1.00 9.31 168 THR A O 1
ATOM 1231 N N . PRO A 1 169 ? -17.544 4.604 -0.944 1.00 8.77 169 PRO A N 1
ATOM 1232 C CA . PRO A 1 169 ? -17.977 3.640 0.066 1.00 8.90 169 PRO A CA 1
ATOM 1233 C C . PRO A 1 169 ? -18.643 4.320 1.265 1.00 8.89 169 PRO A C 1
ATOM 1234 O O . PRO A 1 169 ? -18.414 5.507 1.506 1.00 8.80 169 PRO A O 1
ATOM 1238 N N . GLY A 1 170 ? -19.463 3.567 1.995 1.00 8.91 170 GLY A N 1
ATOM 1239 C CA . GLY A 1 170 ? -20.186 4.090 3.149 1.00 8.89 170 GLY A CA 1
ATOM 1240 C C . GLY A 1 170 ? -21.617 3.600 3.164 1.00 9.19 170 GLY A C 1
ATOM 1241 O O . GLY A 1 170 ? -21.985 2.754 3.981 1.00 9.41 170 GLY A O 1
ATOM 1242 N N . HIS A 1 171 ? -22.427 4.133 2.254 1.00 9.38 171 HIS A N 1
ATOM 1243 C CA . HIS A 1 171 ? -23.786 3.648 2.053 1.00 9.38 171 HIS A CA 1
ATOM 1244 C C . HIS A 1 171 ? -23.781 2.177 1.620 1.00 9.27 171 HIS A C 1
ATOM 1245 O O . HIS A 1 171 ? -24.621 1.391 2.049 1.00 9.18 171 HIS A O 1
ATOM 1252 N N . ALA A 1 172 ? -22.833 1.827 0.755 1.00 9.25 172 ALA A N 1
ATOM 1253 C CA . ALA A 1 172 ? -22.525 0.436 0.429 1.00 9.20 172 ALA A CA 1
ATOM 1254 C C . ALA A 1 172 ? -21.030 0.347 0.184 1.00 9.37 172 ALA A C 1
ATOM 1255 O O . ALA A 1 172 ? -20.395 1.343 -0.172 1.00 9.55 172 ALA A O 1
ATOM 1257 N N . ASP A 1 173 ? -20.465 -0.840 0.374 1.00 9.61 173 ASP A N 1
ATOM 1258 C CA . ASP A 1 173 ? -19.008 -1.021 0.334 1.00 9.81 173 ASP A CA 1
ATOM 1259 C C . ASP A 1 173 ? -18.392 -0.665 -1.022 1.00 9.50 173 ASP A C 1
ATOM 1260 O O . ASP A 1 173 ? -17.394 0.053 -1.083 1.00 9.32 173 ASP A O 1
ATOM 1265 N N . GLY A 1 174 ? -18.998 -1.162 -2.097 1.00 9.40 174 GLY A N 1
ATOM 1266 C CA . GLY A 1 174 ? -18.558 -0.845 -3.456 1.00 9.26 174 GLY A CA 1
ATOM 1267 C C . GLY A 1 174 ? -19.524 0.105 -4.137 1.00 9.24 174 GLY A C 1
ATOM 1268 O O . GLY A 1 174 ? -19.840 -0.049 -5.320 1.00 9.49 174 GLY A O 1
ATOM 1269 N N . HIS A 1 175 ? -20.008 1.090 -3.390 1.00 9.05 175 HIS A N 1
ATOM 1270 C CA . HIS A 1 175 ? -20.866 2.095 -3.984 1.00 8.89 175 HIS A CA 1
ATOM 1271 C C . HIS A 1 175 ? -20.044 2.948 -4.943 1.00 9.15 175 HIS A C 1
ATOM 1272 O O . HIS A 1 175 ? -18.938 3.399 -4.614 1.00 9.18 175 HIS A O 1
ATOM 1279 N N . ALA A 1 176 ? -20.589 3.147 -6.134 1.00 9.03 176 ALA A N 1
ATOM 1280 C CA . ALA A 1 176 ? -19.941 3.972 -7.135 1.00 9.47 176 ALA A CA 1
ATOM 1281 C C . ALA A 1 176 ? -20.908 5.037 -7.632 1.00 9.57 176 ALA A C 1
ATOM 1282 O O . ALA A 1 176 ? -22.065 4.743 -7.921 1.00 9.63 176 ALA A O 1
ATOM 1284 N N . ALA A 1 177 ? -20.432 6.277 -7.703 1.00 9.97 177 ALA A N 1
ATOM 1285 C CA . ALA A 1 177 ? -21.135 7.336 -8.428 1.00 9.91 177 ALA A CA 1
ATOM 1286 C C . ALA A 1 177 ? -20.547 7.438 -9.834 1.00 10.02 177 ALA A C 1
ATOM 1287 O O . ALA A 1 177 ? -19.412 7.018 -10.072 1.00 9.95 177 ALA A O 1
ATOM 1289 N N . PHE A 1 178 ? -21.321 7.985 -10.765 1.00 10.08 178 PHE A N 1
ATOM 1290 C CA . PHE A 1 178 ? -20.861 8.149 -12.136 1.00 10.24 178 PHE A CA 1
ATOM 1291 C C . PHE A 1 178 ? -20.882 9.624 -12.503 1.00 10.71 178 PHE A C 1
ATOM 1292 O O . PHE A 1 178 ? -21.937 10.263 -12.493 1.00 10.81 178 PHE A O 1
ATOM 1300 N N . TYR A 1 179 ? -19.702 10.156 -12.811 1.00 11.08 179 TYR A N 1
ATOM 1301 C CA . TYR A 1 179 ? -19.522 11.591 -13.010 1.00 11.72 179 TYR A CA 1
ATOM 1302 C C . TYR A 1 179 ? -19.211 11.955 -14.459 1.00 12.17 179 TYR A C 1
ATOM 1303 O O . TYR A 1 179 ? -18.239 11.466 -15.047 1.00 11.90 179 TYR A O 1
ATOM 1312 N N . LEU A 1 180 ? -20.062 12.809 -15.022 1.00 12.93 180 LEU A N 1
ATOM 1313 C CA . LEU A 1 180 ? -19.868 13.355 -16.362 1.00 13.95 180 LEU A CA 1
ATOM 1314 C C . LEU A 1 180 ? -19.075 14.646 -16.213 1.00 14.35 180 LEU A C 1
ATOM 1315 O O . LEU A 1 180 ? -19.638 15.707 -15.936 1.00 14.27 180 LEU A O 1
ATOM 1320 N N . GLU A 1 181 ? -17.760 14.531 -16.387 1.00 14.98 181 GLU A N 1
ATOM 1321 C CA . GLU A 1 181 ? -16.814 15.575 -16.006 1.00 15.72 181 GLU A CA 1
ATOM 1322 C C . GLU A 1 181 ? -16.962 16.870 -16.799 1.00 16.22 181 GLU A C 1
ATOM 1323 O O . GLU A 1 181 ? -16.906 17.958 -16.221 1.00 16.28 181 GLU A O 1
ATOM 1329 N N . GLU A 1 182 ? -17.155 16.758 -18.111 1.00 16.56 182 GLU A N 1
ATOM 1330 C CA . GLU A 1 182 ? -17.296 17.949 -18.945 1.00 17.27 182 GLU A CA 1
ATOM 1331 C C . GLU A 1 182 ? -18.560 18.730 -18.577 1.00 16.44 182 GLU A C 1
ATOM 1332 O O . GLU A 1 182 ? -18.516 19.950 -18.401 1.00 16.80 182 GLU A O 1
ATOM 1338 N N . GLU A 1 183 ? -19.667 18.008 -18.430 1.00 15.50 183 GLU A N 1
ATOM 1339 C CA . GLU A 1 183 ? -20.963 18.600 -18.117 1.00 14.51 183 GLU A CA 1
ATOM 1340 C C . GLU A 1 183 ? -21.078 18.995 -16.641 1.00 13.91 183 GLU A C 1
ATOM 1341 O O . GLU A 1 183 ? -21.881 19.863 -16.280 1.00 13.69 183 GLU A O 1
ATOM 1347 N N . GLY A 1 184 ? -20.275 18.353 -15.792 1.00 13.04 184 GLY A N 1
ATOM 1348 C CA . GLY A 1 184 ? -20.298 18.612 -14.353 1.00 11.96 184 GLY A CA 1
ATOM 1349 C C . GLY A 1 184 ? -21.527 18.004 -13.709 1.00 11.37 184 GLY A C 1
ATOM 1350 O O . GLY A 1 184 ? -21.985 18.464 -12.666 1.00 11.04 184 GLY A O 1
ATOM 1351 N N . VAL A 1 185 ? -22.061 16.967 -14.351 1.00 10.89 185 VAL A N 1
ATOM 1352 C CA . VAL A 1 185 ? -23.273 16.298 -13.893 1.00 10.52 185 VAL A CA 1
ATOM 1353 C C . VAL A 1 185 ? -22.879 15.015 -13.164 1.00 10.33 185 VAL A C 1
ATOM 1354 O O . VAL A 1 185 ? -22.190 14.154 -13.728 1.00 9.83 185 VAL A O 1
ATOM 1358 N N . LEU A 1 186 ? -23.304 14.918 -11.904 1.00 10.04 186 LEU A N 1
ATOM 1359 C CA . LEU A 1 186 ? -23.000 13.770 -11.059 1.00 9.78 186 LEU A CA 1
ATOM 1360 C C . LEU A 1 186 ? -24.216 12.876 -10.905 1.00 9.88 186 LEU A C 1
ATOM 1361 O O . LEU A 1 186 ? -25.273 13.324 -10.455 1.00 9.68 186 LEU A O 1
ATOM 1366 N N . LEU A 1 187 ? -24.061 11.612 -11.286 1.00 9.73 187 LEU A N 1
ATOM 1367 C CA . LEU A 1 187 ? -25.071 10.604 -11.014 1.00 9.77 187 LEU A CA 1
ATOM 1368 C C . LEU A 1 187 ? -24.620 9.948 -9.719 1.00 10.00 187 LEU A C 1
ATOM 1369 O O . LEU A 1 187 ? -23.780 9.041 -9.723 1.00 10.13 187 LEU A O 1
ATOM 1374 N N . ALA A 1 188 ? -25.175 10.444 -8.615 1.00 10.12 188 ALA A N 1
ATOM 1375 C CA . ALA A 1 188 ? -24.622 10.225 -7.281 1.00 10.27 188 ALA A CA 1
ATOM 1376 C C . ALA A 1 188 ? -24.991 8.898 -6.628 1.00 10.31 188 ALA A C 1
ATOM 1377 O O . ALA A 1 188 ? -24.395 8.527 -5.619 1.00 10.15 188 ALA A O 1
ATOM 1379 N N . GLY A 1 189 ? -25.964 8.187 -7.196 1.00 10.37 189 GLY A N 1
ATOM 1380 C CA . GLY A 1 189 ? -26.521 6.996 -6.546 1.00 10.35 189 GLY A CA 1
ATOM 1381 C C . GLY A 1 189 ? -27.071 7.376 -5.184 1.00 10.55 189 GLY A C 1
ATOM 1382 O O . GLY A 1 189 ? -27.731 8.401 -5.049 1.00 10.22 189 GLY A O 1
ATOM 1383 N N . ASP A 1 190 ? -26.778 6.569 -4.168 1.00 10.68 190 ASP A N 1
ATOM 1384 C CA . ASP A 1 190 ? -27.183 6.897 -2.807 1.00 11.27 190 ASP A CA 1
ATOM 1385 C C . ASP A 1 190 ? -26.036 7.407 -1.932 1.00 11.59 190 ASP A C 1
ATOM 1386 O O . ASP A 1 190 ? -26.112 7.327 -0.713 1.00 11.64 190 ASP A O 1
ATOM 1391 N N . ALA A 1 191 ? -24.974 7.928 -2.545 1.00 12.19 191 ALA A N 1
ATOM 1392 C CA . ALA A 1 191 ? -23.865 8.517 -1.784 1.00 12.67 191 ALA A CA 1
ATOM 1393 C C . ALA A 1 191 ? -24.264 9.881 -1.212 1.00 13.21 191 ALA A C 1
ATOM 1394 O O . ALA A 1 191 ? -23.653 10.379 -0.256 1.00 12.66 191 ALA A O 1
ATOM 1396 N N . LEU A 1 192 ? -25.296 10.466 -1.820 1.00 14.08 192 LEU A N 1
ATOM 1397 C CA . LEU A 1 192 ? -25.794 11.792 -1.491 1.00 15.35 192 LEU A CA 1
ATOM 1398 C C . LEU A 1 192 ? -27.289 11.820 -1.805 1.00 15.93 192 LEU A C 1
ATOM 1399 O O . LEU A 1 192 ? -27.713 11.318 -2.847 1.00 16.02 192 LEU A O 1
ATOM 1404 N N . LEU A 1 193 ? -28.081 12.385 -0.897 1.00 16.69 193 LEU A N 1
ATOM 1405 C CA . LEU A 1 193 ? -29.515 12.609 -1.119 1.00 17.58 193 LEU A CA 1
ATOM 1406 C C . LEU A 1 193 ? -29.889 13.990 -0.592 1.00 18.31 193 LEU A C 1
ATOM 1407 O O . LEU A 1 193 ? -29.254 14.481 0.340 1.00 18.32 193 LEU A O 1
ATOM 1412 N N . GLU A 1 194 ? -30.919 14.606 -1.173 1.00 19.27 194 GLU A N 1
ATOM 1413 C CA . GLU A 1 194 ? -31.326 15.971 -0.793 1.00 20.59 194 GLU A CA 1
ATOM 1414 C C . GLU A 1 194 ? -32.138 16.120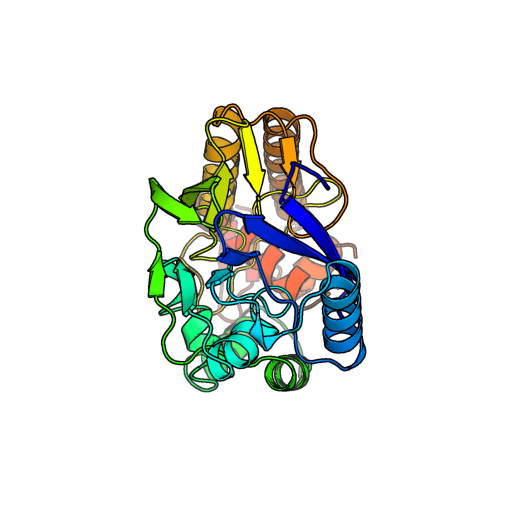 0.502 1.00 21.21 194 GLU A C 1
ATOM 1415 O O . GLU A 1 194 ? -32.008 17.130 1.200 1.00 22.09 194 GLU A O 1
ATOM 1421 N N . LYS A 1 195 ? -32.990 15.152 0.822 1.00 22.03 195 LYS A N 1
ATOM 1422 C CA . LYS A 1 195 ? -33.949 15.362 1.921 1.00 22.41 195 LYS A CA 1
ATOM 1423 C C . LYS A 1 195 ? -33.470 14.768 3.237 1.00 22.60 195 LYS A C 1
ATOM 1424 O O . LYS A 1 195 ? -33.511 15.419 4.288 1.00 22.82 195 LYS A O 1
ATOM 1426 N N . VAL A 1 196 ? -33.013 13.525 3.159 1.00 22.67 196 VAL A N 1
ATOM 1427 C CA . VAL A 1 196 ? -32.561 12.773 4.316 1.00 22.62 196 VAL A CA 1
ATOM 1428 C C . VAL A 1 196 ? -31.118 12.347 4.092 1.00 22.29 196 VAL A C 1
ATOM 1429 O O . VAL A 1 196 ? -30.518 12.662 3.055 1.00 22.42 196 VAL A O 1
ATOM 1433 N N . SER A 1 197 ? -30.558 11.642 5.065 1.00 21.68 197 SER A N 1
ATOM 1434 C CA . SER A 1 197 ? -29.289 10.980 4.853 1.00 21.25 197 SER A CA 1
ATOM 1435 C C . SER A 1 197 ? -29.556 9.601 4.280 1.00 21.15 197 SER A C 1
ATOM 1436 O O . SER A 1 197 ? -30.444 8.889 4.761 1.00 20.85 197 SER A O 1
ATOM 1439 N N . PRO A 1 198 ? -28.799 9.223 3.235 1.00 21.03 198 PRO A N 1
ATOM 1440 C CA . PRO A 1 198 ? -28.811 7.821 2.850 1.00 20.92 198 PRO A CA 1
ATOM 1441 C C . PRO A 1 198 ? -28.313 6.964 4.009 1.00 20.81 198 PRO A C 1
ATOM 1442 O O . PRO A 1 198 ? -27.474 7.414 4.800 1.00 20.93 198 PRO A O 1
ATOM 1446 N N . ASN A 1 199 ? -28.842 5.751 4.116 1.00 20.77 199 ASN A N 1
ATOM 1447 C CA . ASN A 1 199 ? -28.418 4.801 5.141 1.00 20.77 199 ASN A CA 1
ATOM 1448 C C . ASN A 1 199 ? -26.896 4.643 5.167 1.00 20.16 199 ASN A C 1
ATOM 1449 O O . ASN A 1 199 ? -26.243 4.631 4.123 1.00 20.33 199 ASN A O 1
ATOM 1454 N N . VAL A 1 200 ? -26.335 4.570 6.365 1.00 19.38 200 VAL A N 1
ATOM 1455 C CA . VAL A 1 200 ? -24.976 4.085 6.542 1.00 18.46 200 VAL A CA 1
ATOM 1456 C C . VAL A 1 200 ? -25.054 2.933 7.543 1.00 17.80 200 VAL A C 1
ATOM 1457 O O . VAL A 1 200 ? -24.977 3.133 8.758 1.00 17.36 200 VAL A O 1
ATOM 1461 N N . GLY A 1 201 ? -25.250 1.728 7.016 1.00 17.00 201 GLY A N 1
ATOM 1462 C CA . GLY A 1 201 ? -25.493 0.565 7.857 1.00 16.32 201 GLY A CA 1
ATOM 1463 C C . GLY A 1 201 ? -24.301 -0.353 8.006 1.00 15.91 201 GLY A C 1
ATOM 1464 O O . GLY A 1 201 ? -23.520 -0.530 7.068 1.00 15.60 201 GLY A O 1
ATOM 1465 N N . LEU A 1 202 ? -24.163 -0.931 9.196 1.00 15.62 202 LEU A N 1
ATOM 1466 C CA . LEU A 1 202 ? -23.170 -1.966 9.442 1.00 15.43 202 LEU A CA 1
ATOM 1467 C C . LEU A 1 202 ? -23.863 -3.324 9.363 1.00 15.53 202 LEU A C 1
ATOM 1468 O O . LEU A 1 202 ? -24.693 -3.663 10.212 1.00 14.72 202 LEU A O 1
ATOM 1473 N N . TRP A 1 203 ? -23.531 -4.077 8.316 1.00 15.68 203 TRP A N 1
ATOM 1474 C CA . TRP A 1 203 ? -24.077 -5.414 8.102 1.00 15.98 203 TRP A CA 1
ATOM 1475 C C . TRP A 1 203 ? -22.960 -6.446 8.260 1.00 15.99 203 TRP A C 1
ATOM 1476 O O . TRP A 1 203 ? -21.798 -6.086 8.470 1.00 16.13 203 TRP A O 1
ATOM 1487 N N . ALA A 1 204 ? -23.311 -7.726 8.166 1.00 15.78 204 ALA A N 1
ATOM 1488 C CA . ALA A 1 204 ? -22.343 -8.815 8.309 1.00 15.68 204 ALA A CA 1
ATOM 1489 C C . ALA A 1 204 ? -21.227 -8.808 7.250 1.00 15.67 204 ALA A C 1
ATOM 1490 O O . ALA A 1 204 ? -20.129 -9.307 7.503 1.00 15.67 204 ALA A O 1
ATOM 1492 N N . TYR A 1 205 ? -21.506 -8.231 6.081 1.00 15.51 205 TYR A N 1
ATOM 1493 C CA . TYR A 1 205 ? -20.554 -8.225 4.961 1.00 15.46 205 TYR A CA 1
ATOM 1494 C C . TYR A 1 205 ? -19.819 -6.896 4.772 1.00 15.31 205 TYR A C 1
ATOM 1495 O O . TYR A 1 205 ? -18.989 -6.766 3.873 1.00 15.52 205 TYR A O 1
ATOM 1504 N N . THR A 1 206 ? -20.135 -5.920 5.617 1.00 14.94 206 THR A N 1
ATOM 1505 C CA . THR A 1 206 ?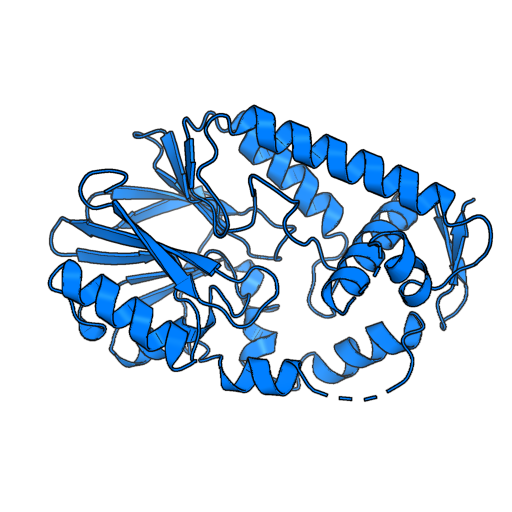 -19.638 -4.552 5.493 1.00 14.74 206 THR A CA 1
ATOM 1506 C C . THR A 1 206 ? -18.156 -4.431 5.879 1.00 14.77 206 THR A C 1
ATOM 1507 O O . THR A 1 206 ? -17.660 -5.196 6.703 1.00 14.51 206 THR A O 1
ATOM 1511 N N . ARG A 1 207 ? -17.462 -3.471 5.262 1.00 14.82 207 ARG A N 1
ATOM 1512 C CA . ARG A 1 207 ? -16.135 -3.017 5.708 1.00 15.08 207 ARG A CA 1
ATOM 1513 C C . ARG A 1 207 ? -16.174 -2.615 7.189 1.00 15.19 207 ARG A C 1
ATOM 1514 O O . ARG A 1 207 ? -17.254 -2.410 7.749 1.00 15.36 207 ARG A O 1
ATOM 1522 N N . GLU A 1 208 ? -15.001 -2.495 7.811 1.00 15.25 208 GLU A N 1
ATOM 1523 C CA . GLU A 1 208 ? -14.890 -2.327 9.268 1.00 15.37 208 GLU A CA 1
ATOM 1524 C C . GLU A 1 208 ? -15.580 -1.085 9.857 1.00 15.22 208 GLU A C 1
ATOM 1525 O O . GLU A 1 208 ? -16.287 -1.175 10.864 1.00 15.93 208 GLU A O 1
ATOM 1527 N N . ASN A 1 209 ? -15.374 0.069 9.232 1.00 14.63 209 ASN A N 1
ATOM 1528 C CA . ASN A 1 209 ? -15.902 1.328 9.759 1.00 13.74 209 ASN A CA 1
ATOM 1529 C C . ASN A 1 209 ? -16.683 2.081 8.674 1.00 12.98 209 ASN A C 1
ATOM 1530 O O . ASN A 1 209 ? -16.186 3.075 8.127 1.00 12.81 209 ASN A O 1
ATOM 1535 N N . PRO A 1 210 ? -17.910 1.606 8.354 1.00 12.28 210 PRO A N 1
ATOM 1536 C CA . PRO A 1 210 ? -18.693 2.181 7.248 1.00 11.88 210 PRO A CA 1
ATOM 1537 C C . PRO A 1 210 ? -18.963 3.682 7.343 1.00 11.49 210 PRO A C 1
ATOM 1538 O O . PRO A 1 210 ? -18.969 4.353 6.310 1.00 11.66 210 PRO A O 1
ATOM 1542 N N . LEU A 1 211 ? -19.185 4.203 8.553 1.00 11.14 211 LEU A N 1
ATOM 1543 C CA . LEU A 1 211 ? -19.438 5.643 8.734 1.00 10.85 211 LEU A CA 1
ATOM 1544 C C . LEU A 1 211 ? -18.213 6.492 8.383 1.00 10.62 211 LEU A C 1
ATOM 1545 O O . LEU A 1 211 ? -18.346 7.569 7.802 1.00 10.37 211 LEU A O 1
ATOM 1550 N N . LYS A 1 212 ? -17.030 5.999 8.739 1.00 10.56 212 LYS A N 1
ATOM 1551 C CA . LYS A 1 212 ? -15.771 6.666 8.393 1.00 10.82 212 LYS A CA 1
ATOM 1552 C C . LYS A 1 212 ? -15.586 6.742 6.875 1.00 10.45 212 LYS A C 1
ATOM 1553 O O . LYS A 1 212 ? -15.181 7.776 6.354 1.00 10.49 212 LYS A O 1
ATOM 1559 N N . ASP A 1 213 ? -15.884 5.644 6.180 1.00 10.51 213 ASP A N 1
ATOM 1560 C CA . ASP A 1 213 ? -15.925 5.619 4.712 1.00 10.63 213 ASP A CA 1
ATOM 1561 C C . ASP A 1 213 ? -16.916 6.640 4.158 1.00 10.31 213 ASP A C 1
ATOM 1562 O O . ASP A 1 213 ? -16.613 7.348 3.203 1.00 9.78 213 ASP A O 1
ATOM 1567 N N . PHE A 1 214 ? -18.106 6.682 4.757 1.00 10.60 214 PHE A N 1
ATOM 1568 C CA . PHE A 1 214 ? -19.197 7.536 4.289 1.00 11.03 214 PHE A CA 1
ATOM 1569 C C . PHE A 1 214 ? -18.830 9.005 4.374 1.00 10.99 214 PHE A C 1
ATOM 1570 O O . PHE A 1 214 ? -19.092 9.766 3.447 1.00 11.15 214 PHE A O 1
ATOM 1578 N N . LEU A 1 215 ? -18.223 9.396 5.490 1.00 11.21 215 LEU A N 1
ATOM 1579 C CA . LEU A 1 215 ? -17.824 10.783 5.704 1.00 11.37 215 LEU A CA 1
ATOM 1580 C C . LEU A 1 215 ? -16.662 11.195 4.793 1.00 11.64 215 LEU A C 1
ATOM 1581 O O . LEU A 1 215 ? -16.603 12.335 4.332 1.00 11.65 215 LEU A O 1
ATOM 1586 N N . ARG A 1 216 ? -15.751 10.266 4.515 1.00 11.92 216 ARG A N 1
ATOM 1587 C CA . ARG A 1 216 ? -14.670 10.538 3.566 1.00 12.24 216 ARG A CA 1
ATOM 1588 C C . ARG A 1 216 ? -15.214 10.672 2.139 1.00 11.72 216 ARG A C 1
ATOM 1589 O O . ARG A 1 216 ? -14.701 11.461 1.346 1.00 11.35 216 ARG A O 1
ATOM 1597 N N . SER A 1 217 ? -16.255 9.902 1.826 1.00 11.45 217 SER A N 1
ATOM 1598 C CA . SER A 1 217 ? -16.908 9.967 0.514 1.00 11.39 217 SER A CA 1
ATOM 1599 C C . SER A 1 217 ? -17.607 11.309 0.306 1.00 11.74 217 SER A C 1
ATOM 1600 O O . SER A 1 217 ? -17.530 11.886 -0.774 1.00 11.55 217 SER A O 1
ATOM 1603 N N . LEU A 1 218 ? -18.273 11.798 1.352 1.00 12.52 218 LEU A N 1
ATOM 1604 C CA . LEU A 1 218 ? -18.890 13.128 1.346 1.00 13.37 218 LEU A CA 1
ATOM 1605 C C . LEU A 1 218 ? -17.857 14.228 1.109 1.00 14.14 218 LEU A C 1
ATOM 1606 O O . LEU A 1 218 ? -18.121 15.169 0.364 1.00 14.48 218 LEU A O 1
ATOM 1611 N N . ASP A 1 219 ? -16.693 14.105 1.748 1.00 15.09 219 ASP A N 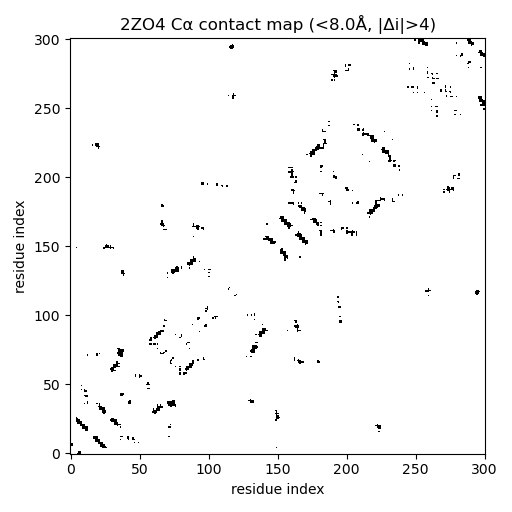1
ATOM 1612 C CA . ASP A 1 219 ? -15.567 15.019 1.527 1.00 16.11 219 ASP A CA 1
ATOM 1613 C C . ASP A 1 219 ? -15.144 15.024 0.063 1.00 16.40 219 ASP A C 1
ATOM 1614 O O . ASP A 1 219 ? -14.963 16.088 -0.529 1.00 16.54 219 ASP 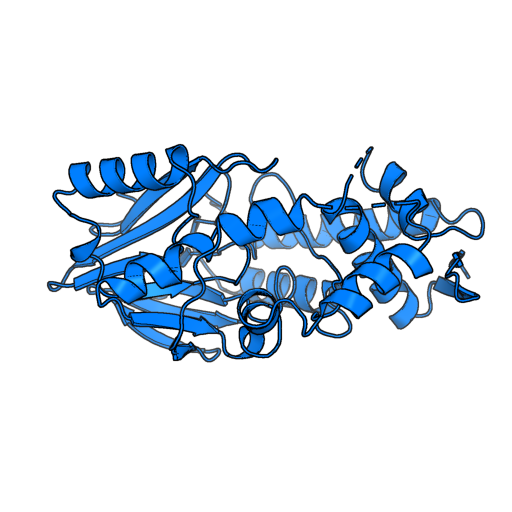A O 1
ATOM 1619 N N . ARG A 1 220 ? -14.991 13.826 -0.507 1.00 16.74 220 ARG A N 1
ATOM 1620 C CA . ARG A 1 220 ? -14.592 13.643 -1.904 1.00 17.28 220 ARG A CA 1
ATOM 1621 C C . ARG A 1 220 ? -15.587 14.323 -2.847 1.00 17.39 220 ARG A C 1
ATOM 1622 O O . ARG A 1 220 ? -15.185 15.068 -3.739 1.00 17.55 220 ARG A O 1
ATOM 1630 N N . LEU A 1 221 ? -16.878 14.081 -2.624 1.00 17.33 221 LEU A N 1
ATOM 1631 C CA . LEU A 1 221 ? -17.942 14.704 -3.418 1.00 17.52 221 LEU A CA 1
ATOM 1632 C C . LEU A 1 221 ? -18.030 16.217 -3.215 1.00 17.61 221 LEU A C 1
ATOM 1633 O O . LEU A 1 221 ? -18.340 16.945 -4.154 1.00 17.72 221 LEU A O 1
ATOM 1638 N N . ALA A 1 222 ? -17.754 16.680 -1.998 1.00 17.84 222 ALA A N 1
ATOM 1639 C CA . ALA A 1 222 ? -17.783 18.112 -1.686 1.00 18.00 222 ALA A CA 1
ATOM 1640 C C . ALA A 1 222 ? -16.763 18.907 -2.507 1.00 18.13 222 ALA A C 1
ATOM 1641 O O . ALA A 1 222 ? -17.054 20.016 -2.953 1.00 18.20 222 ALA A O 1
ATOM 1643 N N . ASP A 1 223 ? -15.583 18.323 -2.708 1.00 18.43 223 ASP A N 1
ATOM 1644 C CA . ASP A 1 223 ? -14.481 18.971 -3.426 1.00 18.63 223 ASP A CA 1
ATOM 1645 C C . ASP A 1 223 ? -14.489 18.683 -4.926 1.00 18.10 223 ASP A C 1
ATOM 1646 O O . ASP A 1 223 ? -13.633 19.182 -5.664 1.00 17.98 223 ASP A O 1
ATOM 1651 N N . LEU A 1 224 ? -15.457 17.885 -5.374 1.00 17.55 224 LEU A N 1
ATOM 1652 C CA . LEU A 1 224 ? -15.518 17.442 -6.767 1.00 16.99 224 LEU A CA 1
ATOM 1653 C C . LEU A 1 224 ? -15.669 18.589 -7.764 1.00 16.78 224 LEU A C 1
ATOM 1654 O O . LEU A 1 224 ? -15.059 18.567 -8.834 1.00 16.89 224 LEU A O 1
ATOM 1659 N N . GLY A 1 225 ? -16.479 19.583 -7.412 1.00 16.27 225 GLY A N 1
ATOM 1660 C CA . GLY A 1 225 ? -16.762 20.699 -8.313 1.00 15.91 225 GLY A CA 1
ATOM 1661 C C . GLY A 1 225 ? -17.942 20.430 -9.229 1.00 15.66 225 GLY A C 1
ATOM 1662 O O . GLY A 1 225 ? -18.086 21.079 -10.268 1.00 15.40 225 GLY A O 1
ATOM 1663 N N . ALA A 1 226 ? -18.785 19.469 -8.845 1.00 15.13 226 ALA A N 1
ATOM 1664 C CA . ALA A 1 226 ? -19.973 19.123 -9.627 1.00 14.91 226 ALA A CA 1
ATOM 1665 C C . ALA A 1 226 ? -20.965 20.283 -9.648 1.00 14.64 226 ALA A C 1
ATOM 1666 O O . ALA A 1 226 ? -21.111 21.004 -8.657 1.00 14.58 226 ALA A O 1
ATOM 1668 N N . ARG A 1 227 ? -21.635 20.454 -10.784 1.00 14.31 227 ARG A N 1
ATOM 1669 C CA . ARG A 1 227 ? -22.586 21.548 -10.977 1.00 14.39 227 ARG A CA 1
ATOM 1670 C C . ARG A 1 227 ? -23.992 21.168 -10.538 1.00 14.05 227 ARG A C 1
ATOM 1671 O O . ARG A 1 227 ? -24.791 22.032 -10.176 1.00 14.09 227 ARG A O 1
ATOM 1679 N N . VAL A 1 228 ? -24.284 19.872 -10.576 1.00 13.47 228 VAL A N 1
ATOM 1680 C CA . VAL A 1 228 ? -25.579 19.334 -10.159 1.00 13.07 228 VAL A CA 1
ATOM 1681 C C . VAL A 1 228 ? -25.427 17.836 -9.876 1.00 12.83 228 VAL A C 1
ATOM 1682 O O . VAL A 1 228 ? -24.574 17.170 -10.470 1.00 12.72 228 VAL A O 1
ATOM 1686 N N . ALA A 1 229 ? -26.230 17.317 -8.952 1.00 12.54 229 ALA A N 1
ATOM 1687 C CA . ALA A 1 229 ? -26.254 15.880 -8.697 1.00 12.51 229 ALA A CA 1
ATOM 1688 C C . ALA A 1 229 ? -27.654 15.317 -8.849 1.00 12.31 229 ALA A C 1
ATOM 1689 O O . ALA A 1 229 ? -28.621 15.879 -8.331 1.00 12.33 229 ALA A O 1
ATOM 1691 N N . TYR A 1 230 ? -27.747 14.213 -9.579 1.00 12.08 230 TYR A N 1
ATOM 1692 C CA . TYR A 1 230 ? -28.984 13.459 -9.693 1.00 11.96 230 TYR A CA 1
ATOM 1693 C C . TYR A 1 230 ? -28.777 12.128 -8.978 1.00 11.71 230 TYR A C 1
ATOM 1694 O O . TYR A 1 230 ? -27.975 11.293 -9.405 1.00 11.24 230 TYR A O 1
ATOM 1703 N N . ALA A 1 231 ? -29.496 11.957 -7.874 1.00 11.48 231 ALA A N 1
ATOM 1704 C CA . ALA A 1 231 ? -29.268 10.856 -6.952 1.00 11.43 231 ALA A CA 1
ATOM 1705 C C . ALA A 1 231 ? -30.279 9.725 -7.134 1.00 11.50 231 ALA A C 1
ATOM 1706 O O . ALA A 1 231 ? -31.162 9.800 -7.993 1.00 11.28 231 ALA A O 1
ATOM 1708 N N . GLY A 1 232 ? -30.135 8.680 -6.321 1.00 11.61 232 GLY A N 1
ATOM 1709 C CA . GLY A 1 232 ? -30.976 7.488 -6.414 1.00 12.36 232 GLY A CA 1
ATOM 1710 C C . GLY A 1 232 ? -32.383 7.684 -5.882 1.00 12.68 232 GLY A C 1
ATOM 1711 O O . GLY A 1 232 ? -33.288 6.925 -6.225 1.00 12.88 232 GLY A O 1
ATOM 1712 N N . HIS A 1 233 ? -32.565 8.699 -5.040 1.00 12.90 233 HIS A N 1
ATOM 1713 C CA . HIS A 1 233 ? -33.879 9.023 -4.485 1.00 13.47 233 HIS A CA 1
ATOM 1714 C C . HIS A 1 233 ? -34.062 10.529 -4.371 1.00 13.86 233 HIS A C 1
ATOM 1715 O O . HIS A 1 233 ? -33.082 11.276 -4.318 1.00 13.82 233 HIS A O 1
ATOM 1722 N N . PHE A 1 234 ? -35.324 10.957 -4.338 1.00 14.62 234 PHE A N 1
ATOM 1723 C CA . PHE A 1 234 ? -35.713 12.371 -4.170 1.00 15.25 234 PHE A CA 1
ATOM 1724 C C . PHE A 1 234 ? -35.327 13.275 -5.347 1.00 15.29 234 PHE A C 1
ATOM 1725 O O . PHE A 1 234 ? -35.004 12.791 -6.435 1.00 15.57 234 PHE A O 1
ATOM 1733 N N . GLY A 1 235 ? -35.371 14.586 -5.121 1.00 15.20 235 GLY A N 1
ATOM 1734 C CA . GLY A 1 235 ? -35.135 15.567 -6.178 1.00 15.10 235 GLY A CA 1
ATOM 1735 C C . GLY A 1 235 ? -33.667 15.831 -6.462 1.00 15.12 235 GLY A C 1
ATOM 1736 O O . GLY A 1 235 ? -32.792 15.305 -5.764 1.00 14.97 235 GLY A O 1
ATOM 1737 N N . PRO A 1 236 ? -33.388 16.647 -7.499 1.00 15.12 236 PRO A N 1
ATOM 1738 C CA . PRO A 1 236 ? -32.022 17.014 -7.894 1.00 15.15 236 PRO A CA 1
ATOM 1739 C C . PRO A 1 236 ? -31.312 17.833 -6.815 1.00 15.15 236 PRO A C 1
ATOM 1740 O O . PRO A 1 236 ? -31.972 18.508 -6.015 1.00 15.29 236 PRO A O 1
ATOM 1744 N N . ILE A 1 237 ? -29.983 17.761 -6.797 1.00 14.77 237 ILE A N 1
ATOM 1745 C CA . ILE A 1 237 ? -29.171 18.485 -5.819 1.00 14.74 237 ILE A CA 1
ATOM 1746 C C . ILE A 1 237 ? -28.390 19.586 -6.543 1.00 15.02 237 ILE A C 1
ATOM 1747 O O . ILE A 1 237 ? -27.419 19.310 -7.252 1.00 14.91 237 ILE A O 1
ATOM 1752 N N . ALA A 1 238 ? -28.831 20.830 -6.364 1.00 15.24 238 ALA A N 1
ATOM 1753 C CA . ALA A 1 238 ? -28.288 21.962 -7.116 1.00 15.49 238 ALA A CA 1
ATOM 1754 C C . ALA A 1 238 ? -26.914 22.403 -6.619 1.00 15.57 238 ALA A C 1
ATOM 1755 O O . ALA A 1 238 ? -26.053 22.777 -7.422 1.00 15.74 238 ALA A O 1
ATOM 1757 N N . ASP A 1 239 ? -26.716 22.360 -5.302 1.00 15.43 239 ASP A N 1
ATOM 1758 C CA . ASP A 1 239 ? -25.416 22.655 -4.706 1.00 15.36 239 ASP A CA 1
ATOM 1759 C C . ASP A 1 239 ? -24.870 21.407 -4.005 1.00 15.17 239 ASP A C 1
ATOM 1760 O O . ASP A 1 239 ? -25.261 21.084 -2.881 1.00 14.81 239 ASP A O 1
ATOM 1765 N N . VAL A 1 240 ? -23.961 20.718 -4.691 1.00 15.06 240 VAL A N 1
ATOM 1766 C CA . VAL A 1 240 ? -23.432 19.436 -4.231 1.00 15.14 240 VAL A CA 1
ATOM 1767 C C . VAL A 1 240 ? -22.548 19.590 -2.989 1.00 15.32 240 VAL A C 1
ATOM 1768 O O . VAL A 1 240 ? -22.679 18.815 -2.041 1.00 15.11 240 VAL A O 1
ATOM 1772 N N . ARG A 1 241 ? -21.672 20.597 -2.992 1.00 15.68 241 ARG A N 1
ATOM 1773 C CA . ARG A 1 241 ? -20.804 20.871 -1.844 1.00 16.37 241 ARG A CA 1
ATOM 1774 C C . ARG A 1 241 ? -21.629 21.170 -0.599 1.00 16.36 241 ARG A C 1
ATOM 1775 O O . ARG A 1 241 ? -21.315 20.679 0.491 1.00 16.38 241 ARG A O 1
ATOM 1783 N N . GLN A 1 242 ? -22.688 21.960 -0.775 1.00 16.50 242 GLN A N 1
ATOM 1784 C CA . GLN A 1 242 ? -23.553 22.368 0.331 1.00 16.91 242 GLN A CA 1
ATOM 1785 C C . GLN A 1 242 ? -24.248 21.175 0.965 1.00 16.27 242 GLN A C 1
ATOM 1786 O O . GLN A 1 242 ? -24.243 21.040 2.186 1.00 16.35 242 GLN A O 1
ATOM 1792 N N . ARG A 1 243 ? -24.837 20.311 0.141 1.00 15.89 243 ARG A N 1
ATOM 1793 C CA . ARG A 1 243 ? -25.500 19.110 0.654 1.00 15.91 243 ARG A CA 1
ATOM 1794 C C . ARG A 1 243 ? -24.520 18.141 1.331 1.00 15.64 243 ARG A C 1
ATOM 1795 O O . ARG A 1 243 ? -24.836 17.564 2.371 1.00 15.60 243 ARG A O 1
ATOM 1803 N N . ALA A 1 244 ? -23.340 17.974 0.738 1.00 15.64 244 ALA A N 1
ATOM 1804 C CA . ALA A 1 244 ? -22.283 17.141 1.321 1.00 15.83 244 ALA A CA 1
ATOM 1805 C C . ALA A 1 244 ? -21.858 17.664 2.698 1.00 15.91 244 ALA A C 1
ATOM 1806 O O . ALA A 1 244 ? -21.663 16.885 3.632 1.00 15.84 244 ALA A O 1
ATOM 1808 N N . GLU A 1 245 ? -21.733 18.984 2.817 1.00 16.03 245 GLU A N 1
ATOM 1809 C CA . GLU A 1 245 ? -21.427 19.614 4.099 1.00 16.28 245 GLU A CA 1
ATOM 1810 C C . GLU A 1 245 ? -22.576 19.477 5.097 1.00 15.94 245 GLU A C 1
ATOM 1811 O O . GLU A 1 245 ? -22.336 19.308 6.288 1.00 16.01 245 GLU A O 1
ATOM 1817 N N . GLU A 1 246 ? -23.813 19.542 4.605 1.00 15.53 246 GLU A N 1
ATOM 1818 C CA . GLU A 1 246 ? -25.001 19.335 5.441 1.00 15.56 246 GLU A CA 1
ATOM 1819 C C . GLU A 1 246 ? -25.087 17.911 6.005 1.00 15.29 246 GLU A C 1
ATOM 1820 O O . GLU A 1 246 ? -25.479 17.719 7.154 1.00 15.20 246 GLU A O 1
ATOM 1826 N N . LEU A 1 247 ? -24.720 16.922 5.193 1.00 15.07 247 LEU A N 1
ATOM 1827 C CA . LEU A 1 247 ? -24.762 15.518 5.618 1.00 14.92 247 LEU A CA 1
ATOM 1828 C C . LEU A 1 247 ? -23.640 15.184 6.594 1.00 14.97 247 LEU A C 1
ATOM 1829 O O . LEU A 1 247 ? -23.798 14.330 7.467 1.00 14.82 247 LEU A O 1
ATOM 1834 N N . LYS A 1 248 ? -22.512 15.870 6.432 1.00 15.07 248 LYS A N 1
ATOM 1835 C CA . LYS A 1 248 ? -21.416 15.830 7.389 1.00 15.57 248 LYS A CA 1
ATOM 1836 C C . LYS A 1 248 ? -21.916 16.289 8.758 1.00 15.29 248 LYS A C 1
ATOM 1837 O O . LYS A 1 248 ? -21.759 15.583 9.756 1.00 15.13 248 LYS A O 1
ATOM 1843 N N . ALA A 1 249 ? -22.534 17.470 8.779 1.00 14.91 249 ALA A N 1
ATOM 1844 C CA . ALA A 1 249 ? -23.049 18.082 10.003 1.00 14.90 249 ALA A CA 1
ATOM 1845 C C . ALA A 1 249 ? -24.159 17.242 10.628 1.00 14.72 249 ALA A C 1
ATOM 1846 O O . ALA A 1 249 ? -24.225 17.105 11.850 1.00 15.05 249 ALA A O 1
ATOM 1848 N N . HIS A 1 250 ? -25.015 16.681 9.777 1.00 14.55 250 HIS A N 1
ATOM 1849 C CA . HIS A 1 250 ? -26.086 15.774 10.190 1.00 14.36 250 HIS A CA 1
ATOM 1850 C C . HIS A 1 250 ? -25.560 14.599 11.012 1.00 14.33 250 HIS A C 1
ATOM 1851 O O . HIS A 1 250 ? -26.056 14.325 12.101 1.00 14.17 250 HIS A O 1
ATOM 1858 N N . HIS A 1 251 ? -24.554 13.906 10.485 1.00 14.41 251 HIS A N 1
ATOM 1859 C CA . HIS A 1 251 ? -24.005 12.741 11.172 1.00 14.52 251 HIS A CA 1
ATOM 1860 C C . HIS A 1 251 ? -23.229 13.109 12.428 1.00 14.73 251 HIS A C 1
ATOM 1861 O O . HIS A 1 251 ? -23.226 12.352 13.395 1.00 14.74 251 HIS A O 1
ATOM 1868 N N . GLN A 1 252 ? -22.604 14.284 12.419 1.00 14.96 252 GLN A N 1
ATOM 1869 C CA . GLN A 1 252 ? -21.986 14.825 13.621 1.00 15.60 252 GLN A CA 1
ATOM 1870 C C . GLN A 1 252 ? -23.032 15.052 14.721 1.00 15.33 252 GLN A C 1
ATOM 1871 O O . GLN A 1 252 ? -22.787 14.739 15.887 1.00 15.26 252 GLN A O 1
ATOM 1877 N N . ALA A 1 253 ? -24.200 15.567 14.337 1.00 15.27 253 ALA A N 1
ATOM 1878 C CA . ALA A 1 253 ? -25.321 15.744 15.266 1.00 15.40 253 ALA A CA 1
ATOM 1879 C C . ALA A 1 253 ? -25.843 14.399 15.777 1.00 15.42 253 ALA A C 1
ATOM 1880 O O . ALA A 1 253 ? -26.095 14.247 16.974 1.00 15.40 253 ALA A O 1
ATOM 1882 N N . ARG A 1 254 ? -25.984 13.429 14.871 1.00 15.39 254 ARG A N 1
ATOM 1883 C CA . ARG A 1 254 ? -26.395 12.063 15.232 1.00 15.60 254 ARG A CA 1
ATOM 1884 C C . ARG A 1 254 ? -25.424 11.405 16.215 1.00 15.47 254 ARG A C 1
ATOM 1885 O O . ARG A 1 254 ? -25.851 10.728 17.150 1.00 15.17 254 ARG A O 1
ATOM 1891 N N . LEU A 1 255 ? -24.123 11.608 16.001 1.00 15.27 255 LEU A N 1
ATOM 1892 C CA . LEU A 1 255 ? -23.107 11.083 16.916 1.00 15.40 255 LEU A CA 1
ATOM 1893 C C . LEU A 1 255 ? -23.248 11.693 18.314 1.00 15.57 255 LEU A C 1
ATOM 1894 O O . LEU A 1 255 ? -23.169 10.981 19.319 1.00 15.27 255 LEU A O 1
ATOM 1899 N N . GLU A 1 256 ? -23.481 13.005 18.364 1.00 15.84 256 GLU A N 1
ATOM 1900 C CA . GLU A 1 256 ? -23.738 13.708 19.620 1.00 16.52 256 GLU A CA 1
ATOM 1901 C C . GLU A 1 256 ? -25.032 13.212 20.266 1.00 16.13 256 GLU A C 1
ATOM 1902 O O . GLU A 1 256 ? -25.084 13.006 21.478 1.00 16.22 256 GLU A O 1
ATOM 1908 N N . ALA A 1 257 ? -26.068 13.013 19.448 1.00 15.91 257 ALA A N 1
ATOM 1909 C CA . ALA A 1 257 ? -27.351 12.489 19.925 1.00 15.79 257 ALA A CA 1
ATOM 1910 C C . ALA A 1 257 ? -27.222 11.079 20.500 1.00 15.75 257 ALA A C 1
ATOM 1911 O O . ALA A 1 257 ? -27.842 10.765 21.516 1.00 15.49 257 ALA A O 1
ATOM 1913 N N . LEU A 1 258 ? -26.412 10.239 19.855 1.00 15.56 258 LEU A N 1
ATOM 1914 C CA . LEU A 1 258 ? -26.186 8.874 20.324 1.00 15.52 258 LEU A CA 1
ATOM 1915 C C . LEU A 1 258 ? -25.430 8.855 21.657 1.00 15.83 258 LEU A C 1
ATOM 1916 O O . LEU A 1 258 ? -25.778 8.096 22.563 1.00 15.61 258 LEU A O 1
ATOM 1921 N N . LEU A 1 259 ? -24.399 9.690 21.765 1.00 16.29 259 LEU A N 1
ATOM 1922 C CA . LEU A 1 259 ? -23.641 9.836 23.012 1.00 16.98 259 LEU A CA 1
ATOM 1923 C C . LEU A 1 259 ? -24.537 10.222 24.195 1.00 17.49 259 LEU A C 1
ATOM 1924 O O . LEU A 1 259 ? -24.369 9.700 25.295 1.00 17.88 259 LEU A O 1
ATOM 1929 N N . ALA A 1 260 ? -25.493 11.116 23.947 1.00 18.08 260 ALA A N 1
ATOM 1930 C CA . ALA A 1 260 ? -26.444 11.569 24.960 1.00 18.92 260 ALA A CA 1
ATOM 1931 C C . ALA A 1 260 ? -27.391 10.451 25.399 1.00 19.53 260 ALA A C 1
ATOM 1932 O O . ALA A 1 260 ? -27.770 10.377 26.569 1.00 19.87 260 ALA A O 1
ATOM 1934 N N . LEU A 1 261 ? -27.756 9.579 24.459 1.00 20.13 261 LEU A N 1
ATOM 1935 C CA . LEU A 1 261 ? -28.624 8.429 24.739 1.00 20.70 261 LEU A CA 1
ATOM 1936 C C . LEU A 1 261 ? -27.963 7.365 25.622 1.00 21.22 261 LEU A C 1
ATOM 1937 O O . LEU A 1 261 ? -28.645 6.506 26.187 1.00 21.21 261 LEU A O 1
ATOM 1942 N N . LEU A 1 2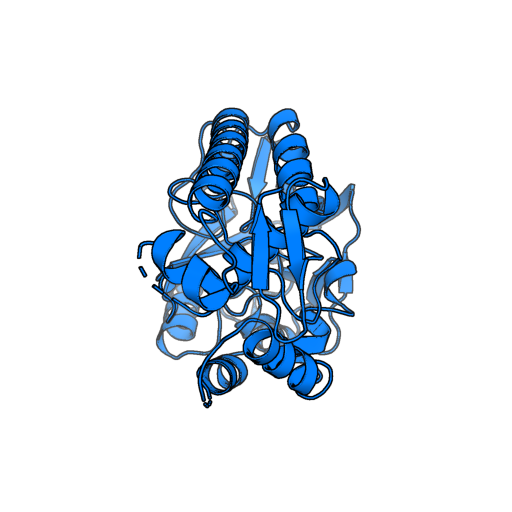62 ? -26.639 7.426 25.737 1.00 21.67 262 LEU A N 1
ATOM 1943 C CA . LEU A 1 262 ? -25.906 6.479 26.562 1.00 22.16 262 LEU A CA 1
ATOM 1944 C C . LEU A 1 262 ? -25.739 6.973 28.003 1.00 22.81 262 LEU A C 1
ATOM 1945 O O . LEU A 1 262 ? -24.628 7.011 28.536 1.00 22.81 262 LEU A O 1
ATOM 1950 N N . ASP A 1 263 ? -26.862 7.344 28.622 1.00 23.68 263 ASP A N 1
ATOM 1951 C CA . ASP A 1 263 ? -26.911 7.693 30.049 1.00 24.32 263 ASP A CA 1
ATOM 1952 C C . ASP A 1 263 ? -26.660 6.467 30.934 1.00 24.18 263 ASP A C 1
ATOM 1953 O O . ASP A 1 263 ? -26.409 6.592 32.134 1.00 24.56 263 ASP A O 1
ATOM 1958 N N . GLY A 1 264 ? -26.736 5.288 30.319 1.00 23.81 264 GLY A N 1
ATOM 1959 C CA . GLY A 1 264 ? -26.330 4.026 30.930 1.00 23.04 264 GLY A CA 1
ATOM 1960 C C . GLY A 1 264 ? -26.061 3.004 29.836 1.00 22.47 264 GLY A C 1
ATOM 1961 O O . GLY A 1 264 ? -26.275 3.301 28.659 1.00 22.68 264 GLY A O 1
ATOM 1962 N N . PRO A 1 265 ? -25.582 1.799 30.212 1.00 21.87 265 PRO A N 1
ATOM 1963 C CA . PRO A 1 265 ? -25.315 0.721 29.253 1.00 21.19 265 PRO A CA 1
ATOM 1964 C C . PRO A 1 265 ? -26.561 0.312 28.464 1.00 20.51 265 PRO A C 1
ATOM 1965 O O . PRO A 1 265 ? -27.598 -0.001 29.058 1.00 20.27 265 PRO A O 1
ATOM 1969 N N . LYS A 1 266 ? -26.450 0.328 27.135 1.00 19.61 266 LYS A N 1
ATOM 1970 C CA . LYS A 1 266 ? -27.577 0.034 26.245 1.00 19.09 266 LYS A CA 1
ATOM 1971 C C . LYS A 1 266 ? -27.158 -0.783 25.021 1.00 18.37 266 LYS A C 1
ATOM 1972 O O . LYS A 1 266 ? -26.013 -0.705 24.570 1.00 18.00 266 LYS A O 1
ATOM 1978 N N . THR A 1 267 ? -28.099 -1.559 24.489 1.00 17.56 267 THR A N 1
ATOM 1979 C CA . THR A 1 267 ? -27.869 -2.353 23.286 1.00 16.95 267 THR A CA 1
ATOM 1980 C C . THR A 1 267 ? -28.175 -1.515 22.049 1.00 16.66 267 THR A C 1
ATOM 1981 O O . THR A 1 267 ? -28.925 -0.542 22.126 1.00 16.28 267 THR A O 1
ATOM 1985 N N . ALA A 1 268 ? -27.612 -1.908 20.908 1.00 16.64 268 ALA A N 1
ATOM 1986 C CA . ALA A 1 268 ? -27.867 -1.221 19.639 1.00 16.68 268 ALA A CA 1
ATOM 1987 C C . ALA A 1 268 ? -29.351 -1.228 19.247 1.00 16.86 268 ALA A C 1
ATOM 1988 O O . ALA A 1 268 ? -29.837 -0.281 18.629 1.00 17.04 268 ALA A O 1
ATOM 1990 N N . TRP A 1 269 ? -30.068 -2.288 19.609 1.00 17.19 269 TRP A N 1
ATOM 1991 C CA . TRP A 1 269 ? -31.493 -2.372 19.302 1.00 17.80 269 TRP A CA 1
ATOM 1992 C C . TRP A 1 269 ? -32.313 -1.303 20.026 1.00 17.92 269 TRP A C 1
ATOM 1993 O O . TRP A 1 269 ? -33.086 -0.586 19.391 1.00 17.92 269 TRP A O 1
ATOM 2004 N N . GLU A 1 270 ? -32.147 -1.197 21.343 1.00 18.08 270 GLU A N 1
ATOM 2005 C CA . GLU A 1 270 ? -32.901 -0.209 22.121 1.00 18.68 270 GLU A CA 1
ATOM 2006 C C . GLU A 1 270 ? -32.508 1.226 21.766 1.00 18.70 270 GLU A C 1
ATOM 2007 O O . GLU A 1 270 ? -33.357 2.122 21.746 1.00 18.68 270 GLU A O 1
ATOM 2013 N N . LEU A 1 271 ? -31.225 1.428 21.472 1.00 18.81 271 LEU A N 1
ATOM 2014 C CA . LEU A 1 271 ? -30.717 2.729 21.033 1.00 19.26 271 LEU A CA 1
ATOM 2015 C C . LEU A 1 271 ? -31.324 3.174 19.700 1.00 19.55 271 LEU A C 1
ATOM 2016 O O . LEU A 1 271 ? -31.626 4.356 19.515 1.00 19.48 271 LEU A O 1
ATOM 2021 N N . SER A 1 272 ? -31.503 2.218 18.789 1.00 20.12 272 SER A N 1
ATOM 2022 C CA . SER A 1 272 ? -32.036 2.486 17.450 1.00 20.95 272 SER A CA 1
ATOM 2023 C C . SER A 1 272 ? -33.474 3.023 17.452 1.00 21.51 272 SER A C 1
ATOM 2024 O O . SER A 1 272 ? -33.905 3.649 16.483 1.00 21.72 272 SER A O 1
ATOM 2027 N N . LEU A 1 273 ? -34.201 2.779 18.540 1.00 22.19 273 LEU A N 1
ATOM 2028 C CA . LEU A 1 273 ? -35.579 3.255 18.678 1.00 23.02 273 LEU A CA 1
ATOM 2029 C C . LEU A 1 273 ? -35.654 4.757 18.947 1.00 23.64 273 LEU A C 1
ATOM 2030 O O . LEU A 1 273 ? -36.631 5.409 18.573 1.00 23.94 273 LEU A O 1
ATOM 2035 N N . HIS A 1 274 ? -34.626 5.294 19.601 1.00 24.37 274 HIS A N 1
ATOM 2036 C CA . HIS A 1 274 ? -34.597 6.699 19.993 1.00 25.31 274 HIS A CA 1
ATOM 2037 C C . HIS A 1 274 ? -33.757 7.538 19.037 1.00 25.73 274 HIS A C 1
ATOM 2038 O O . HIS A 1 274 ? -34.047 8.717 18.819 1.00 25.71 274 HIS A O 1
ATOM 2045 N N . LEU A 1 275 ? -32.709 6.931 18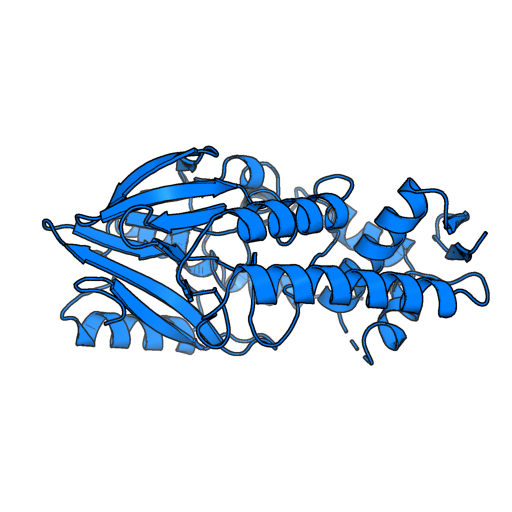.480 1.00 26.21 275 LEU A N 1
ATOM 2046 C CA . LEU A 1 275 ? -31.871 7.599 17.486 1.00 26.91 275 LEU A CA 1
ATOM 2047 C C . LEU A 1 275 ? -32.648 7.764 16.177 1.00 27.51 275 LEU A C 1
ATOM 2048 O O . LEU A 1 275 ? -32.306 8.607 15.344 1.00 27.60 275 LEU A O 1
ATOM 2053 N N . PHE A 1 276 ? -33.700 6.958 16.021 1.00 28.15 276 PHE A N 1
ATOM 2054 C CA . PHE A 1 276 ? -34.604 7.030 14.872 1.00 28.90 276 PHE A CA 1
ATOM 2055 C C . PHE A 1 276 ? -36.065 6.940 15.335 1.00 29.34 276 PHE A C 1
ATOM 2056 O O . PHE A 1 276 ? -36.692 5.881 15.220 1.00 29.35 276 PHE A O 1
ATOM 2064 N N . PRO A 1 277 ? -36.609 8.054 15.866 1.00 29.83 277 PRO A N 1
ATOM 2065 C CA . PRO A 1 277 ? -37.957 8.042 16.436 1.00 30.25 277 PRO A CA 1
ATOM 2066 C C . PRO A 1 277 ? -39.037 8.116 15.362 1.00 30.57 277 PRO A C 1
ATOM 2067 O O . PRO A 1 277 ? -40.054 7.429 15.470 1.00 31.16 277 PRO A O 1
ATOM 2071 N N . ARG A 1 285 ? -37.122 -0.515 10.627 1.00 24.10 285 ARG A N 1
ATOM 2072 C CA . ARG A 1 285 ? -36.431 -0.797 11.882 1.00 23.99 285 ARG A CA 1
ATOM 2073 C C . ARG A 1 285 ? -35.064 -1.427 11.624 1.00 23.90 285 ARG A C 1
ATOM 2074 O O . ARG A 1 285 ? -34.084 -1.083 12.290 1.00 23.98 285 ARG A O 1
ATOM 2076 N N . ARG A 1 286 ? -35.010 -2.342 10.654 1.00 23.61 286 ARG A N 1
ATOM 2077 C CA . ARG A 1 286 ? -33.775 -3.041 10.282 1.00 23.26 286 ARG A CA 1
ATOM 2078 C C . ARG A 1 286 ? -32.664 -2.068 9.880 1.00 22.90 286 ARG A C 1
ATOM 2079 O O . ARG A 1 286 ? -31.510 -2.229 10.291 1.00 22.82 286 ARG A O 1
ATOM 2081 N N . PHE A 1 287 ? -33.029 -1.062 9.085 1.00 22.43 287 PHE A N 1
ATOM 2082 C CA . PHE A 1 287 ? -32.108 -0.012 8.650 1.00 22.16 287 PHE A CA 1
ATOM 2083 C C . PHE A 1 287 ? -31.702 0.902 9.805 1.00 21.39 287 PHE A C 1
ATOM 2084 O O . PHE A 1 287 ? -30.546 1.310 9.895 1.00 21.39 287 PHE A O 1
ATOM 2092 N N . ALA A 1 288 ? -32.658 1.216 10.679 1.00 20.31 288 ALA A N 1
ATOM 2093 C CA . ALA A 1 288 ? -32.382 1.980 11.896 1.00 19.19 288 ALA A CA 1
ATOM 2094 C C . ALA A 1 288 ? -31.351 1.263 12.780 1.00 18.32 288 ALA A C 1
ATOM 2095 O O . ALA A 1 288 ? -30.417 1.892 13.275 1.00 18.29 288 ALA A O 1
ATOM 2097 N N . PHE A 1 289 ? -31.515 -0.051 12.950 1.00 17.18 289 PHE A N 1
ATOM 2098 C CA . PHE A 1 289 ? -30.560 -0.877 13.693 1.00 16.27 289 PHE A CA 1
ATOM 2099 C C . PHE A 1 289 ? -29.141 -0.828 13.114 1.00 15.75 289 PHE A C 1
ATOM 2100 O O . PHE A 1 289 ? -28.179 -0.605 13.849 1.00 15.22 289 PHE A O 1
ATOM 2108 N N . ALA A 1 290 ? -29.025 -1.059 11.807 1.00 15.16 290 ALA A N 1
ATOM 2109 C CA . ALA A 1 290 ? -27.725 -1.103 11.135 1.00 15.06 290 ALA A CA 1
ATOM 2110 C C . ALA A 1 290 ? -27.018 0.252 11.137 1.00 14.69 290 ALA A C 1
ATOM 2111 O O . ALA A 1 290 ? -25.796 0.308 11.276 1.00 14.42 290 ALA A O 1
ATOM 2113 N N . GLU A 1 291 ? -27.794 1.327 10.984 1.00 14.64 291 GLU A N 1
ATOM 2114 C CA . GLU A 1 291 ? -27.286 2.702 11.069 1.00 14.82 291 GLU A CA 1
ATOM 2115 C C . GLU A 1 291 ? -26.773 3.018 12.469 1.00 13.93 291 GLU A C 1
ATOM 2116 O O . GLU A 1 291 ? -25.696 3.597 12.629 1.00 13.62 291 GLU A O 1
ATOM 2122 N N . THR A 1 292 ? -27.561 2.642 13.474 1.00 13.20 292 THR A N 1
ATOM 2123 C CA . THR A 1 292 ? -27.196 2.841 14.878 1.00 12.71 292 THR A CA 1
ATOM 2124 C C . THR A 1 292 ? -25.915 2.077 15.226 1.00 12.35 292 THR A C 1
ATOM 2125 O O . THR A 1 292 ? -25.045 2.605 15.918 1.00 11.99 292 THR A O 1
ATOM 2129 N N . LEU A 1 293 ? -25.809 0.849 14.726 1.00 11.83 293 LEU A N 1
ATOM 2130 C CA . LEU A 1 293 ? -24.623 0.024 14.924 1.00 11.69 293 LEU A CA 1
ATOM 2131 C C . LEU A 1 293 ? -23.377 0.645 14.286 1.00 11.29 293 LEU A C 1
ATOM 2132 O O . LEU A 1 293 ? -22.303 0.641 14.888 1.00 11.22 293 LEU A O 1
ATOM 2137 N N . ALA A 1 294 ? -23.536 1.176 13.074 1.00 10.82 294 ALA A N 1
ATOM 2138 C CA . ALA A 1 294 ? -22.465 1.883 12.365 1.00 10.50 294 ALA A CA 1
ATOM 2139 C C . ALA A 1 294 ? -21.929 3.082 13.150 1.00 10.35 294 ALA A C 1
ATOM 2140 O O . ALA A 1 294 ? -20.721 3.332 13.170 1.00 10.03 294 ALA A O 1
ATOM 2142 N N . HIS A 1 295 ? -22.836 3.830 13.771 1.00 10.06 295 HIS A N 1
ATOM 2143 C CA . HIS A 1 295 ? -22.457 4.994 14.562 1.00 10.40 295 HIS A CA 1
ATOM 2144 C C . HIS A 1 295 ? -21.772 4.597 15.869 1.00 10.53 295 HIS A C 1
ATOM 2145 O O . HIS A 1 295 ? -20.809 5.240 16.286 1.00 10.62 295 HIS A O 1
ATOM 2152 N N . LEU A 1 296 ? -22.273 3.536 16.502 1.00 10.50 296 LEU A N 1
ATOM 2153 C CA . LEU A 1 296 ? -21.659 2.994 17.712 1.00 10.86 296 LEU A CA 1
ATOM 2154 C C . LEU A 1 296 ? -20.228 2.498 17.475 1.00 10.90 296 LEU A C 1
ATOM 2155 O O . LEU A 1 296 ? -19.344 2.724 18.302 1.00 10.99 296 LEU A O 1
ATOM 2160 N N . GLU A 1 297 ? -20.006 1.825 16.351 1.00 11.16 297 GLU A N 1
ATOM 2161 C CA . GLU A 1 297 ? -18.684 1.278 16.040 1.00 11.55 297 GLU A CA 1
ATOM 2162 C C . GLU A 1 297 ? -17.691 2.362 15.621 1.00 11.67 297 GLU A C 1
ATOM 2163 O O . GLU A 1 297 ? -16.481 2.220 15.820 1.00 11.81 297 GLU A O 1
ATOM 2169 N N . TYR A 1 298 ? -18.215 3.448 15.058 1.00 11.63 298 TYR A N 1
ATOM 2170 C CA . TYR A 1 298 ? -17.426 4.640 14.779 1.00 11.95 298 TYR A CA 1
ATOM 2171 C C . TYR A 1 298 ? -16.946 5.275 16.089 1.00 12.08 298 TYR A C 1
ATOM 2172 O O . TYR A 1 298 ? -15.772 5.638 16.222 1.00 11.71 298 TYR A O 1
ATOM 2181 N N . LEU A 1 299 ? -17.863 5.397 17.047 1.00 12.22 299 LEU A N 1
ATOM 2182 C CA . LEU A 1 299 ? -17.556 5.968 18.358 1.00 12.75 299 LEU A CA 1
ATOM 2183 C C . LEU A 1 299 ? -16.598 5.092 19.160 1.00 13.29 299 LEU A C 1
ATOM 2184 O O . LEU A 1 299 ? -15.738 5.607 19.879 1.00 13.35 299 LEU A O 1
ATOM 2189 N N . ARG A 1 300 ? -16.751 3.774 19.028 1.00 13.64 300 ARG A N 1
ATOM 2190 C CA . ARG A 1 300 ? -15.909 2.818 19.740 1.00 14.24 300 ARG A CA 1
ATOM 2191 C C . ARG A 1 300 ? -14.482 2.853 19.220 1.00 14.69 300 ARG A C 1
ATOM 2192 O O . ARG A 1 300 ? -13.532 2.784 20.002 1.00 14.85 300 ARG A O 1
ATOM 2200 N N . GLU A 1 301 ? -14.337 2.980 17.903 1.00 15.55 301 GLU A N 1
ATOM 2201 C CA . GLU A 1 301 ? -13.021 3.077 17.270 1.00 16.38 301 GLU A CA 1
ATOM 2202 C C . GLU A 1 301 ? -12.281 4.329 17.737 1.00 16.51 301 GLU A C 1
ATOM 2203 O O . GLU A 1 301 ? -11.067 4.302 17.928 1.00 16.70 301 GLU A O 1
ATOM 2209 N N . GLU A 1 302 ? -13.021 5.417 17.929 1.00 16.97 302 GLU A N 1
ATOM 2210 C CA . GLU A 1 302 ? -12.458 6.655 18.473 1.00 17.41 302 GLU A CA 1
ATOM 2211 C C . GLU A 1 302 ? -12.174 6.565 19.975 1.00 16.95 302 GLU A C 1
ATOM 2212 O O . GLU A 1 302 ? -11.501 7.432 20.534 1.00 16.86 302 GLU A O 1
ATOM 2218 N N . GLY A 1 303 ? -12.693 5.524 20.624 1.00 16.65 303 GLY A N 1
ATOM 2219 C CA . GLY A 1 303 ? -12.498 5.335 22.062 1.00 16.35 303 GLY A CA 1
ATOM 2220 C C . GLY A 1 303 ? -13.539 6.021 22.932 1.00 16.19 303 GLY A C 1
ATOM 2221 O O . GLY A 1 303 ? -13.516 5.882 24.154 1.00 16.43 303 GLY A O 1
ATOM 2222 N N . ALA A 1 304 ? -14.458 6.753 22.303 1.00 15.76 304 ALA A N 1
ATOM 2223 C CA . ALA A 1 304 ? -15.487 7.512 23.017 1.00 15.32 304 ALA A CA 1
ATOM 2224 C C . ALA A 1 304 ? -16.492 6.615 23.735 1.00 14.94 304 ALA A C 1
ATOM 2225 O O . ALA A 1 304 ? -17.048 7.001 24.764 1.00 15.14 304 ALA A O 1
ATOM 2227 N N . VAL A 1 305 ? -16.733 5.426 23.184 1.00 14.33 305 VAL A N 1
ATOM 2228 C CA . VAL A 1 305 ? -17.584 4.439 23.843 1.00 13.62 305 VAL A CA 1
ATOM 2229 C C . VAL A 1 305 ? -16.867 3.100 23.982 1.00 13.37 305 VAL A C 1
ATOM 2230 O O . VAL A 1 305 ? -15.899 2.824 23.270 1.00 12.95 305 VAL A O 1
ATOM 2234 N N . GLY A 1 306 ? -17.348 2.282 24.915 1.00 13.02 306 GLY A N 1
ATOM 2235 C CA . GLY A 1 306 ? -16.880 0.913 25.066 1.00 12.76 306 GLY A CA 1
ATOM 2236 C C . GLY A 1 306 ? -18.080 -0.005 25.047 1.00 12.74 306 GLY A C 1
ATOM 2237 O O . GLY A 1 306 ? -19.219 0.460 24.927 1.00 12.65 306 GLY A O 1
ATOM 2238 N N . ARG A 1 307 ? -17.829 -1.308 25.167 1.00 12.55 307 ARG A N 1
ATOM 2239 C CA . ARG A 1 307 ? -18.900 -2.301 25.201 1.00 12.28 307 ARG A CA 1
ATOM 2240 C C . ARG A 1 307 ? -18.527 -3.523 26.047 1.00 12.56 307 ARG A C 1
ATOM 2241 O O . ARG A 1 307 ? -17.368 -3.937 26.082 1.00 12.43 307 ARG A O 1
ATOM 2249 N N . GLY A 1 308 ? -19.520 -4.071 26.742 1.00 12.76 308 GLY A N 1
ATOM 2250 C CA . GLY A 1 308 ? -19.373 -5.328 27.465 1.00 13.43 308 GLY A CA 1
ATOM 2251 C C . GLY A 1 308 ? -19.951 -6.439 26.612 1.00 14.04 308 GLY A C 1
ATOM 2252 O O . GLY A 1 308 ? -20.383 -6.197 25.484 1.00 14.18 308 GLY A O 1
ATOM 2253 N N . GLY A 1 309 ? -19.958 -7.655 27.143 1.00 14.39 309 GLY A N 1
ATOM 2254 C CA . GLY A 1 309 ? -20.551 -8.792 26.449 1.00 14.87 309 GLY A CA 1
ATOM 2255 C C . GLY A 1 309 ? -19.620 -9.470 25.457 1.00 15.26 309 GLY A C 1
ATOM 2256 O O . GLY A 1 309 ? -18.399 -9.392 25.607 1.00 15.27 309 GLY A O 1
ATOM 2257 N N . PRO A 1 310 ? -20.186 -10.138 24.429 1.00 15.55 310 PRO A N 1
ATOM 2258 C CA . PRO A 1 310 ? -21.616 -10.226 24.099 1.00 15.92 310 PRO A CA 1
ATOM 2259 C C . PRO A 1 310 ? -22.449 -10.971 25.156 1.00 16.20 310 PRO A C 1
ATOM 2260 O O . PRO A 1 310 ? -21.891 -11.766 25.915 1.00 16.54 310 PRO A O 1
ATOM 2264 N N . PRO A 1 311 ? -23.772 -10.698 25.231 1.00 16.50 311 PRO A N 1
ATOM 2265 C CA . PRO A 1 311 ? -24.565 -9.706 24.485 1.00 16.27 311 PRO A CA 1
ATOM 2266 C C . PRO A 1 311 ? -24.050 -8.283 24.665 1.00 16.12 311 PRO A C 1
ATOM 2267 O O . PRO A 1 311 ? -23.858 -7.831 25.796 1.00 15.90 311 PRO A O 1
ATOM 2271 N N . TYR A 1 312 ? -23.840 -7.588 23.548 1.00 15.80 312 TYR A N 1
ATOM 2272 C CA . TYR A 1 312 ? -23.197 -6.280 23.567 1.00 15.61 312 TYR A CA 1
ATOM 2273 C C . TYR A 1 312 ? -24.080 -5.192 24.168 1.00 15.36 312 TYR A C 1
ATOM 2274 O O . TYR A 1 312 ? -25.214 -4.982 23.735 1.00 15.52 312 TYR A O 1
ATOM 2283 N N . ARG A 1 313 ? -23.543 -4.519 25.179 1.00 14.95 313 ARG A N 1
ATOM 2284 C CA . ARG A 1 313 ? -24.155 -3.334 25.760 1.00 14.94 313 ARG A CA 1
ATOM 2285 C C . ARG A 1 313 ? -23.095 -2.241 25.711 1.00 14.47 313 ARG A C 1
ATOM 2286 O O . ARG A 1 313 ? -21.991 -2.418 26.228 1.00 14.34 313 ARG A O 1
ATOM 2294 N N . TYR A 1 314 ? -23.422 -1.134 25.052 1.00 14.11 314 TYR A N 1
ATOM 2295 C CA . TYR A 1 314 ? -22.488 -0.022 24.880 1.00 13.87 314 TYR A CA 1
ATOM 2296 C C . TYR A 1 314 ? -22.643 1.015 25.992 1.00 14.04 314 TYR A C 1
ATOM 2297 O O . TYR A 1 314 ? -23.741 1.228 26.504 1.00 13.85 314 TYR A O 1
ATOM 2306 N N . PHE A 1 315 ? -21.538 1.656 26.362 1.00 14.39 315 PHE A N 1
ATOM 2307 C CA . PHE A 1 315 ? -21.556 2.709 27.379 1.00 14.92 315 PHE A CA 1
ATOM 2308 C C . PHE A 1 315 ? -20.660 3.875 26.976 1.00 15.59 315 PHE A C 1
ATOM 2309 O O . PHE A 1 315 ? -19.688 3.698 26.241 1.00 15.43 315 PHE A O 1
ATOM 2317 N N . ARG A 1 316 ? -20.997 5.064 27.462 1.00 16.41 316 ARG A N 1
ATOM 2318 C CA . ARG A 1 316 ? -20.201 6.258 27.219 1.00 17.49 316 ARG A CA 1
ATOM 2319 C C . ARG A 1 316 ? -19.122 6.365 28.291 1.00 17.69 316 ARG A C 1
ATOM 2320 O O . ARG A 1 316 ? -19.423 6.302 29.487 1.00 18.00 316 ARG A O 1
ATOM 2328 N N . ARG A 1 317 ? -17.872 6.519 27.862 1.00 17.78 317 ARG A N 1
ATOM 2329 C CA . ARG A 1 317 ? -16.758 6.734 28.786 1.00 17.78 317 ARG A CA 1
ATOM 2330 C C . ARG A 1 317 ? -16.825 8.148 29.358 1.00 18.16 317 ARG A C 1
ATOM 2331 O O . ARG A 1 317 ? -17.136 9.095 28.625 1.00 18.77 317 ARG A O 1
#

Organism: Thermus thermophilus (strain ATCC 27634 / DSM 579 / HB8) (NCBI:txid300852)